Protein AF-A0AAW1U4U2-F1 (afdb_monomer)

Nearest PDB structures (foldseek):
  9dmu-assembly1_A  TM=9.868E-01  e=1.701E-26  Homo sapiens
  8fuz-assembly1_B  TM=9.512E-01  e=3.542E-27  Homo sapiens
  8foz-assembly1_A  TM=9.647E-01  e=3.979E-26  Homo sapiens
  9c4m-assembly1_D  TM=9.315E-01  e=3.548E-18  Acinetobacter baumannii
  6gk9-assembly1_A  TM=8.717E-01  e=5.901E-17  Pseudomonas aeruginosa PAO1

Organism: NCBI:txid420089

Secondary structure (DSSP, 8-state):
--HHHHHHHHH-TT--B-TTSPBP-EEEE-SSHHHHHHHHHHHHTT-SEEEE--SS--SHHHHHHHHHHHHH-TTSEEEEEEE-SHHHHHHHHHHT-SEEEE-BS-SSS--HHHHHS--B-GGGHHHHHHHHGGGT--EEEES---SHHHHHHHHHTTEEEE---TTSSSSSS--EEETTEEE-----TTSHHHHHHT------

Radius of gyration: 18.16 Å; Cα contacts (8 Å, |Δi|>4): 341; chains: 1; bounding box: 51×37×52 Å

InterPro domains:
  IPR001093 IMP dehydrogenase/GMP reductase [PF00478] (5-197)
  IPR005990 Inosine-5'-monophosphate dehydrogenase [PTHR11911] (2-196)
  IPR013785 Aldolase-type TIM barrel [G3DSA:3.20.20.70] (1-203)

Foldseek 3Di:
DDPVLVVCCVVCVPACADPVRHHAAEEEFELDPVRVVVVVVCVVVPHQEYEHDDLAQLDPSNLVVLLVCCVPPVRRAYETDDDQDQVSLVSCVVSPHQAYEYFHCAAPADNCCPPVVDTDHLLSLLVSQVNVVVVPHAYAREHNDDDPVVQVSCVVSRHHYDDDCAPDPPQDDDWDDDPNDIHFDFHDCPDPVNVVVVPPDRRD

Structure (mmCIF, N/CA/C/O backbone):
data_AF-A0AAW1U4U2-F1
#
_entry.id   AF-A0AAW1U4U2-F1
#
loop_
_atom_site.group_PDB
_atom_site.id
_atom_site.type_symbol
_atom_site.label_atom_id
_atom_site.label_alt_id
_atom_site.label_comp_id
_atom_site.label_asym_id
_atom_site.label_entity_id
_atom_site.label_seq_id
_atom_site.pdbx_PDB_ins_code
_atom_site.Cartn_x
_atom_site.Cartn_y
_atom_site.Cartn_z
_atom_site.occupancy
_atom_site.B_iso_or_equiv
_atom_site.auth_seq_id
_atom_site.auth_comp_id
_atom_site.auth_asym_id
_atom_site.auth_atom_id
_atom_site.pdbx_PDB_model_num
ATOM 1 N N . MET A 1 1 ? -27.465 14.898 -6.109 1.00 68.00 1 MET A N 1
ATOM 2 C CA . MET A 1 1 ? -27.356 13.570 -6.750 1.00 68.00 1 MET A CA 1
ATOM 3 C C . MET A 1 1 ? -27.564 13.751 -8.242 1.00 68.00 1 MET A C 1
ATOM 5 O O . MET A 1 1 ? -28.615 14.247 -8.634 1.00 68.00 1 MET A O 1
ATOM 9 N N . ALA A 1 2 ? -26.559 13.443 -9.059 1.00 90.12 2 ALA A N 1
ATOM 10 C CA . ALA A 1 2 ? -26.655 13.592 -10.505 1.00 90.12 2 ALA A CA 1
ATOM 11 C C . ALA A 1 2 ? -27.186 12.302 -11.147 1.00 90.12 2 ALA A C 1
ATOM 13 O O . ALA A 1 2 ? -26.941 11.195 -10.669 1.00 90.12 2 ALA A O 1
ATOM 14 N N . THR A 1 3 ? -27.881 12.416 -12.280 1.00 93.31 3 THR A N 1
ATOM 15 C CA . THR A 1 3 ? -28.337 11.239 -13.048 1.00 93.31 3 THR A CA 1
ATOM 16 C C . THR A 1 3 ? -27.165 10.367 -13.513 1.00 93.31 3 THR A C 1
ATOM 18 O O . THR A 1 3 ? -27.308 9.157 -13.697 1.00 93.31 3 THR A O 1
ATOM 21 N N . THR A 1 4 ? -25.984 10.966 -13.666 1.00 95.25 4 THR A N 1
ATOM 22 C CA . THR A 1 4 ? -24.723 10.285 -13.967 1.00 95.25 4 THR A CA 1
ATOM 23 C C . THR A 1 4 ? -24.264 9.365 -12.836 1.00 95.25 4 THR A C 1
ATOM 25 O O . THR A 1 4 ? -23.716 8.304 -13.133 1.00 95.25 4 THR A O 1
ATOM 28 N N . ASP A 1 5 ? -24.539 9.693 -11.572 1.00 93.31 5 ASP A N 1
ATOM 29 C CA . ASP A 1 5 ? -24.158 8.863 -10.421 1.00 93.31 5 ASP A CA 1
ATOM 30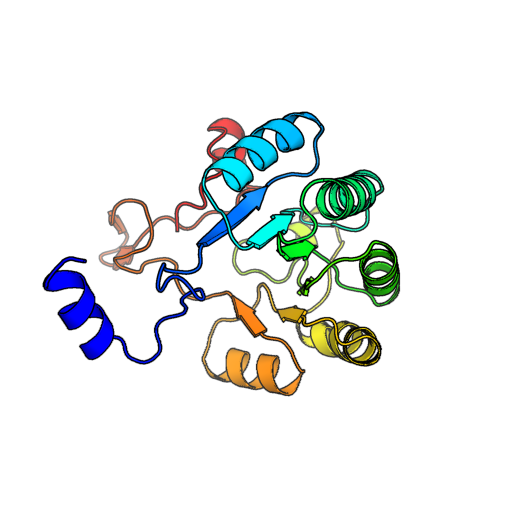 C C . ASP A 1 5 ? -24.936 7.543 -10.409 1.00 93.31 5 ASP A C 1
ATOM 32 O O . ASP A 1 5 ? -24.352 6.473 -10.231 1.00 93.31 5 ASP A O 1
ATOM 36 N N . LEU A 1 6 ? -26.239 7.596 -10.706 1.00 93.06 6 LEU A N 1
ATOM 37 C CA . LEU A 1 6 ? -27.092 6.408 -10.836 1.00 93.06 6 LEU A CA 1
ATOM 38 C C . LEU A 1 6 ? -26.649 5.524 -12.009 1.00 93.06 6 LEU A C 1
ATOM 40 O O . LEU A 1 6 ? -26.563 4.301 -11.878 1.00 93.06 6 LEU A O 1
ATOM 44 N N . LYS A 1 7 ? -26.303 6.139 -13.149 1.00 96.19 7 LYS A N 1
ATOM 45 C CA . LYS A 1 7 ? -25.751 5.416 -14.307 1.00 96.19 7 LYS A CA 1
ATOM 46 C C . LYS A 1 7 ? -24.427 4.732 -13.959 1.00 96.19 7 LYS A C 1
ATOM 48 O O . LYS A 1 7 ? -24.242 3.572 -14.320 1.00 96.19 7 LYS A O 1
ATOM 53 N N . LYS A 1 8 ? -23.529 5.412 -13.234 1.00 95.56 8 LYS A N 1
ATOM 54 C CA . LYS A 1 8 ? -22.265 4.831 -12.755 1.00 95.56 8 LYS A CA 1
ATOM 55 C C . LYS A 1 8 ? -22.508 3.691 -11.770 1.00 95.56 8 LYS A C 1
ATOM 57 O O . LYS A 1 8 ? -21.884 2.651 -11.917 1.00 95.56 8 LYS A O 1
ATOM 62 N N . ALA A 1 9 ? -23.432 3.837 -10.821 1.00 93.81 9 ALA A N 1
ATOM 63 C CA . ALA A 1 9 ? -23.770 2.773 -9.876 1.00 93.81 9 ALA A CA 1
ATOM 64 C C . ALA A 1 9 ? -24.312 1.518 -10.580 1.00 93.81 9 ALA A C 1
ATOM 66 O O . ALA A 1 9 ? -23.912 0.409 -10.244 1.00 93.81 9 ALA A O 1
ATOM 67 N N . LYS A 1 10 ? -25.153 1.689 -11.609 1.00 95.12 10 LYS A N 1
ATOM 68 C CA . LYS A 1 10 ? -25.638 0.569 -12.429 1.00 95.12 10 LYS A CA 1
ATOM 69 C C . LYS A 1 10 ? -24.526 -0.068 -13.268 1.00 95.12 10 LYS A C 1
ATOM 71 O O . LYS A 1 10 ? -24.509 -1.282 -13.433 1.00 95.12 10 LYS A O 1
ATOM 76 N N . ARG A 1 11 ? -23.618 0.744 -13.822 1.00 97.12 11 ARG A N 1
ATOM 77 C CA . ARG A 1 11 ? -22.514 0.273 -14.676 1.00 97.12 11 ARG A CA 1
ATOM 78 C C . ARG A 1 11 ? -21.402 -0.419 -13.883 1.00 97.12 11 ARG A C 1
ATOM 80 O O . ARG A 1 11 ? -20.792 -1.344 -14.405 1.00 97.12 11 ARG A O 1
ATOM 87 N N . TYR A 1 12 ? -21.153 0.018 -12.651 1.00 96.50 12 TYR A N 1
ATOM 88 C CA . TYR A 1 12 ? -20.084 -0.473 -11.780 1.00 96.50 12 TYR A CA 1
ATOM 89 C C . TYR A 1 12 ? -20.669 -0.972 -10.447 1.00 96.50 12 TYR A C 1
ATOM 91 O O . TYR A 1 12 ? -20.555 -0.283 -9.429 1.00 96.50 12 TYR A O 1
ATOM 99 N N . PRO A 1 13 ? -21.317 -2.153 -10.438 1.00 95.38 13 PRO A N 1
ATOM 100 C CA . PRO A 1 13 ? -22.024 -2.662 -9.259 1.00 95.38 13 PRO A CA 1
ATOM 101 C C . PRO A 1 13 ? -21.088 -3.063 -8.110 1.00 95.38 13 PRO A C 1
ATOM 103 O O . PRO A 1 13 ? -21.494 -3.021 -6.956 1.00 95.38 13 PRO A O 1
ATOM 106 N N . ILE A 1 14 ? -19.836 -3.412 -8.420 1.00 95.56 14 ILE A N 1
ATOM 107 C CA . ILE A 1 14 ? -18.798 -3.807 -7.454 1.00 95.56 14 ILE A CA 1
ATOM 108 C C . ILE A 1 14 ? -17.798 -2.673 -7.165 1.00 95.56 14 ILE A C 1
ATOM 110 O O . ILE A 1 14 ? -16.651 -2.927 -6.813 1.00 95.56 14 ILE A O 1
ATOM 114 N N . ALA A 1 15 ? -18.196 -1.414 -7.376 1.00 96.31 15 ALA A N 1
ATOM 115 C CA . ALA A 1 15 ? -17.334 -0.270 -7.092 1.00 96.31 15 ALA A CA 1
ATOM 116 C C . ALA A 1 15 ? -17.085 -0.127 -5.582 1.00 96.31 15 ALA A C 1
ATOM 118 O O . ALA A 1 15 ? -18.041 -0.027 -4.812 1.00 96.31 15 ALA A O 1
ATOM 119 N N . SER A 1 16 ? -15.814 -0.042 -5.187 1.00 96.38 16 SER A N 1
ATOM 120 C CA . SER A 1 16 ? -15.401 0.248 -3.812 1.00 96.38 16 SER A CA 1
ATOM 121 C C . SER A 1 16 ? -15.836 1.656 -3.418 1.00 96.38 16 SER A C 1
ATOM 123 O O . SER A 1 16 ? -15.321 2.647 -3.944 1.00 96.38 16 SER A O 1
ATOM 125 N N . LYS A 1 17 ? -16.822 1.736 -2.527 1.00 95.38 17 LYS A N 1
ATOM 126 C CA . LYS A 1 17 ? -17.423 2.985 -2.071 1.00 95.38 17 LYS A CA 1
ATOM 127 C C . LYS A 1 17 ? -17.602 2.981 -0.564 1.00 95.38 17 LYS A C 1
ATOM 129 O O . LYS A 1 17 ? -17.837 1.920 0.010 1.00 95.38 17 LYS A O 1
ATOM 134 N N . ASP A 1 18 ? -17.541 4.163 0.025 1.00 93.81 18 ASP A N 1
ATOM 135 C CA . ASP A 1 18 ? -17.889 4.380 1.423 1.00 93.81 18 ASP A CA 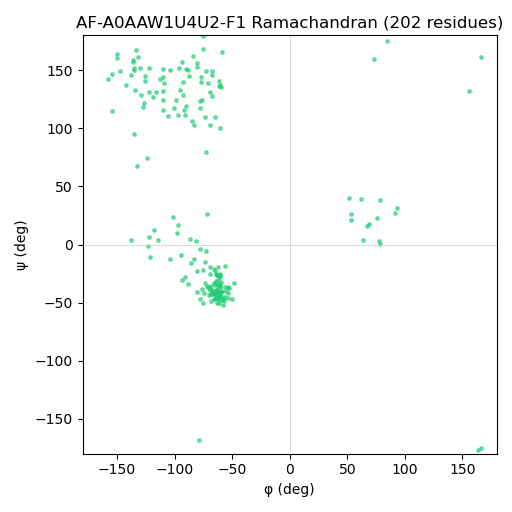1
ATOM 136 C C . ASP A 1 18 ? -19.419 4.363 1.636 1.00 93.81 18 ASP A C 1
ATOM 138 O O . ASP A 1 18 ? -20.226 4.216 0.700 1.00 93.81 18 ASP A O 1
ATOM 142 N N . ASP A 1 19 ? -19.835 4.548 2.887 1.00 92.00 19 ASP A N 1
ATOM 143 C CA . ASP A 1 19 ? -21.250 4.598 3.261 1.00 92.00 19 ASP A CA 1
ATOM 144 C C . ASP A 1 19 ? -21.994 5.780 2.611 1.00 92.00 19 ASP A C 1
ATOM 146 O O . ASP A 1 19 ? -23.187 5.668 2.303 1.00 92.00 19 ASP A O 1
ATOM 150 N N . ASN A 1 20 ? -21.280 6.863 2.279 1.00 91.88 20 ASN A N 1
ATOM 151 C CA . ASN A 1 20 ? -21.802 8.035 1.572 1.00 91.88 20 ASN A CA 1
ATOM 152 C C . ASN A 1 20 ? -21.879 7.849 0.045 1.00 91.88 20 ASN A C 1
ATOM 154 O O . ASN A 1 20 ? -22.285 8.766 -0.675 1.00 91.88 20 ASN A O 1
ATOM 158 N N . LYS A 1 21 ? -21.539 6.659 -0.468 1.00 93.00 21 LYS A N 1
ATOM 159 C CA . LYS A 1 21 ? -21.491 6.312 -1.902 1.00 93.00 21 LYS A CA 1
ATOM 160 C C . LYS A 1 21 ? -20.402 7.047 -2.691 1.00 93.00 21 LYS A C 1
ATOM 162 O O . LYS A 1 21 ? -20.449 7.032 -3.929 1.00 93.00 21 LYS A O 1
ATOM 167 N N . GLN A 1 22 ? -19.427 7.637 -2.010 1.00 94.56 22 GLN A N 1
ATOM 168 C CA . GLN A 1 22 ? -18.210 8.192 -2.590 1.00 94.56 22 GLN A CA 1
ATOM 169 C C . GLN A 1 22 ? -17.206 7.067 -2.850 1.00 94.56 22 GLN A C 1
ATOM 171 O O . GLN A 1 22 ? -17.273 6.011 -2.232 1.00 94.56 22 GLN A O 1
ATOM 176 N N . LEU A 1 23 ? -16.323 7.244 -3.835 1.00 96.69 23 LEU A N 1
ATOM 177 C CA . LEU A 1 23 ? -15.272 6.259 -4.106 1.00 96.69 23 LEU A CA 1
ATOM 178 C C . LEU A 1 23 ? -14.233 6.306 -2.988 1.00 96.69 23 LEU A C 1
ATOM 180 O O . LEU A 1 23 ? -13.851 7.399 -2.587 1.00 96.69 23 LEU A O 1
ATOM 184 N N . ILE A 1 24 ? -13.759 5.135 -2.562 1.00 97.06 24 ILE A N 1
ATOM 185 C CA . ILE A 1 24 ? -12.678 5.032 -1.575 1.00 97.06 24 ILE A CA 1
ATOM 186 C C . ILE A 1 24 ? -11.370 5.514 -2.210 1.00 97.06 24 ILE A C 1
ATOM 188 O O . ILE A 1 24 ? -11.008 5.066 -3.304 1.00 97.06 24 ILE A O 1
ATOM 192 N N . VAL A 1 25 ? -10.651 6.396 -1.518 1.00 96.75 25 VAL A N 1
ATOM 193 C CA . VAL A 1 25 ? -9.379 6.973 -1.962 1.00 96.75 25 VAL A CA 1
ATOM 194 C C . VAL A 1 25 ? -8.279 6.691 -0.945 1.00 96.75 25 VAL A C 1
ATOM 196 O O . VAL A 1 25 ? -8.419 6.938 0.252 1.00 96.75 25 VAL A O 1
ATOM 199 N N . GLY A 1 26 ? -7.147 6.203 -1.455 1.00 96.44 26 GLY A N 1
ATOM 200 C CA . GLY A 1 26 ? -5.914 6.040 -0.695 1.00 96.44 26 GLY A CA 1
ATOM 201 C C . GLY A 1 26 ? -4.831 7.024 -1.126 1.00 96.44 26 GLY A C 1
ATOM 202 O O . GLY A 1 26 ? -4.781 7.421 -2.290 1.00 96.44 26 GLY A O 1
ATOM 203 N N . ALA A 1 27 ? -3.940 7.388 -0.205 1.00 96.56 27 ALA A N 1
ATOM 204 C CA . ALA A 1 27 ? -2.773 8.219 -0.502 1.00 96.56 27 ALA A CA 1
ATOM 205 C C . ALA A 1 27 ? -1.512 7.705 0.205 1.00 96.56 27 ALA A C 1
ATOM 207 O O . ALA A 1 27 ? -1.581 7.215 1.330 1.00 96.56 27 ALA A O 1
ATOM 208 N N . ALA A 1 28 ? -0.355 7.851 -0.442 1.00 95.50 28 ALA A N 1
ATOM 209 C CA . ALA A 1 28 ? 0.941 7.546 0.155 1.00 95.50 28 ALA A CA 1
ATOM 210 C C . ALA A 1 28 ? 1.558 8.794 0.807 1.00 95.50 28 ALA A C 1
ATOM 212 O O . ALA A 1 28 ? 1.485 9.893 0.249 1.00 95.50 28 ALA A O 1
ATOM 213 N N . ILE A 1 29 ? 2.186 8.629 1.973 1.00 95.81 29 ILE A N 1
ATOM 214 C CA . ILE A 1 29 ? 2.979 9.670 2.640 1.00 95.81 29 ILE A CA 1
ATOM 215 C C . ILE A 1 29 ? 4.291 9.096 3.181 1.00 95.81 29 ILE A C 1
ATOM 217 O O . ILE A 1 29 ? 4.401 7.896 3.434 1.00 95.81 29 ILE A O 1
ATOM 221 N N . GLY A 1 30 ? 5.270 9.973 3.405 1.00 94.81 30 GLY A N 1
ATOM 222 C CA . GLY A 1 30 ? 6.487 9.626 4.130 1.00 94.81 30 GLY A CA 1
ATOM 223 C C . GLY A 1 30 ? 6.287 9.604 5.649 1.00 94.81 30 GLY A C 1
ATOM 224 O O . GLY A 1 30 ? 5.174 9.671 6.170 1.00 94.81 30 GLY A O 1
ATOM 225 N N . THR A 1 31 ? 7.398 9.529 6.378 1.00 94.94 31 THR A N 1
ATOM 226 C CA . THR A 1 31 ? 7.419 9.433 7.848 1.00 94.94 31 THR A CA 1
ATOM 227 C C . THR A 1 31 ? 8.123 10.614 8.520 1.00 94.94 31 THR A C 1
ATOM 229 O O . THR A 1 31 ? 8.487 10.526 9.691 1.00 94.94 31 THR A O 1
ATOM 232 N N . ARG A 1 32 ? 8.400 11.698 7.788 1.00 92.19 32 ARG A N 1
ATOM 233 C CA . ARG A 1 32 ? 9.083 12.881 8.332 1.00 92.19 32 ARG A CA 1
ATOM 234 C C . ARG A 1 32 ? 8.074 13.798 9.019 1.00 92.19 32 ARG A C 1
ATOM 236 O O . ARG A 1 32 ? 6.884 13.762 8.733 1.00 92.19 32 ARG A O 1
ATOM 243 N N . GLU A 1 33 ? 8.549 14.703 9.871 1.00 91.12 33 GLU A N 1
ATOM 244 C CA . GLU A 1 33 ? 7.670 15.667 10.558 1.00 91.12 33 GLU A CA 1
ATOM 245 C C . GLU A 1 33 ? 6.829 16.514 9.590 1.00 91.12 33 GLU A C 1
ATOM 247 O O . GLU A 1 33 ? 5.648 16.752 9.836 1.00 91.12 33 GLU A O 1
ATOM 252 N N . VAL A 1 34 ? 7.396 16.895 8.440 1.00 91.88 34 VAL A N 1
ATOM 253 C CA . VAL A 1 34 ? 6.672 17.628 7.386 1.00 91.88 34 VAL A CA 1
ATOM 254 C C . VAL A 1 34 ? 5.486 16.834 6.814 1.00 91.88 34 VAL A C 1
ATOM 256 O O . VAL A 1 34 ? 4.491 17.428 6.392 1.00 91.88 34 VAL A O 1
ATOM 259 N N . ASP A 1 35 ? 5.536 15.498 6.853 1.00 93.75 35 ASP A N 1
ATOM 260 C CA . ASP A 1 35 ? 4.453 14.640 6.371 1.00 93.75 35 ASP A CA 1
ATOM 261 C C . ASP A 1 35 ? 3.211 14.714 7.268 1.00 93.75 35 ASP A C 1
ATOM 263 O O . ASP A 1 35 ? 2.110 14.456 6.788 1.00 93.75 35 ASP A O 1
ATOM 267 N N . LYS A 1 36 ? 3.329 15.167 8.526 1.00 94.69 36 LYS A N 1
ATOM 268 C CA . LYS A 1 36 ? 2.161 15.409 9.394 1.00 94.69 36 LYS A CA 1
ATOM 269 C C . LYS A 1 36 ? 1.272 16.533 8.860 1.00 94.69 36 LYS A C 1
ATOM 271 O O . LYS A 1 36 ? 0.049 16.455 8.979 1.00 94.69 36 LYS A O 1
ATOM 276 N N . THR A 1 37 ? 1.863 17.554 8.239 1.00 95.19 37 THR A N 1
ATOM 277 C CA . THR A 1 37 ? 1.111 18.634 7.582 1.00 95.19 37 THR A CA 1
ATOM 278 C C . THR A 1 37 ? 0.421 18.122 6.321 1.00 95.19 37 THR A C 1
ATOM 280 O O . THR A 1 37 ? -0.759 18.398 6.114 1.00 95.19 37 THR A O 1
ATOM 283 N N . ARG A 1 38 ? 1.118 17.312 5.511 1.00 95.56 38 ARG A N 1
ATOM 284 C CA . ARG A 1 38 ? 0.539 16.655 4.326 1.00 95.56 38 ARG A CA 1
ATOM 285 C C . ARG A 1 38 ? -0.636 15.753 4.708 1.00 95.56 38 ARG A C 1
ATOM 287 O O . ARG A 1 38 ? -1.704 15.860 4.117 1.00 95.56 38 ARG A O 1
ATOM 294 N N . LEU A 1 39 ? -0.459 14.924 5.733 1.00 96.81 39 LEU A N 1
ATOM 295 C CA . LEU A 1 39 ? -1.502 14.082 6.310 1.00 96.81 39 LEU A CA 1
ATOM 296 C C . LEU A 1 39 ? -2.714 14.902 6.762 1.00 96.81 39 LEU A C 1
ATOM 298 O O . LEU A 1 39 ? -3.841 14.512 6.482 1.00 96.81 39 LEU A O 1
ATOM 302 N N . ALA A 1 40 ? -2.499 16.028 7.449 1.00 96.81 40 ALA A N 1
ATOM 303 C CA . ALA A 1 40 ? -3.594 16.877 7.913 1.00 96.81 40 ALA A CA 1
ATOM 304 C C . ALA A 1 40 ? -4.442 17.412 6.751 1.00 96.81 40 ALA A C 1
ATOM 306 O O . ALA A 1 40 ? -5.668 17.394 6.836 1.00 96.81 40 ALA A O 1
ATOM 307 N N . LEU A 1 41 ? -3.799 17.825 5.655 1.00 97.31 41 LEU A N 1
ATOM 308 C CA . LEU A 1 41 ? -4.498 18.247 4.441 1.00 97.31 41 LEU A CA 1
ATOM 309 C C . LEU A 1 41 ? -5.263 17.080 3.805 1.00 97.31 41 LEU A C 1
ATOM 311 O O . LEU A 1 41 ? -6.436 17.226 3.489 1.00 97.31 41 LEU A O 1
ATOM 315 N N . LEU A 1 42 ? -4.644 15.905 3.663 1.00 97.12 42 LEU A N 1
ATOM 316 C CA . LEU A 1 42 ? -5.316 14.726 3.101 1.00 97.12 42 LEU A CA 1
ATOM 317 C C . LEU A 1 42 ? -6.539 14.306 3.930 1.00 97.12 42 LEU A C 1
ATOM 319 O O . LEU A 1 42 ? -7.604 14.049 3.372 1.00 97.12 42 LEU A O 1
ATOM 323 N N . ALA A 1 43 ? -6.407 14.292 5.258 1.00 96.12 43 ALA A N 1
ATOM 324 C CA . ALA A 1 43 ? -7.504 13.993 6.172 1.00 96.12 43 ALA A CA 1
ATOM 325 C C . ALA A 1 43 ? -8.631 15.034 6.068 1.00 96.12 43 ALA A C 1
ATOM 327 O O . ALA A 1 43 ? -9.803 14.669 6.074 1.00 96.12 43 ALA A O 1
ATOM 328 N N . GLN A 1 44 ? -8.294 16.319 5.910 1.00 96.12 44 GLN A N 1
ATOM 329 C CA . GLN A 1 44 ? -9.276 17.385 5.687 1.00 96.12 44 GLN A CA 1
ATOM 330 C C . GLN A 1 44 ? -10.090 17.172 4.400 1.00 96.12 44 GLN A C 1
ATOM 332 O O . GLN A 1 44 ? -11.278 17.486 4.378 1.00 96.12 44 GLN A O 1
ATOM 337 N N . TYR A 1 45 ? -9.470 16.637 3.344 1.00 95.50 45 TYR A N 1
ATOM 338 C CA . TYR A 1 45 ? -10.137 16.331 2.073 1.00 95.50 45 TYR A CA 1
ATOM 339 C C . TYR A 1 45 ? -10.801 14.945 2.030 1.00 95.50 45 TYR A C 1
ATOM 341 O O . TYR A 1 45 ? -11.340 14.575 0.989 1.00 95.50 45 TYR A O 1
ATOM 349 N N . GLY A 1 46 ? -10.808 14.204 3.142 1.00 94.69 46 GLY A N 1
ATOM 350 C CA . GLY A 1 46 ? -11.534 12.940 3.257 1.00 94.69 46 GLY A CA 1
ATOM 351 C C . GLY A 1 46 ? -10.836 11.750 2.604 1.00 94.69 46 GLY A C 1
ATOM 352 O O . GLY A 1 46 ? -11.505 10.922 2.001 1.00 94.69 46 GLY A O 1
ATOM 353 N N . VAL A 1 47 ? -9.503 11.654 2.697 1.00 97.31 47 VAL A N 1
ATOM 354 C CA . VAL A 1 47 ? -8.815 10.392 2.377 1.00 97.31 47 VAL A CA 1
ATOM 355 C C . VAL A 1 47 ? -9.288 9.283 3.329 1.00 97.31 47 VAL A C 1
ATOM 357 O O . VAL A 1 47 ? -9.387 9.508 4.536 1.00 97.31 47 VAL A O 1
ATOM 360 N N . ASP A 1 48 ? -9.551 8.087 2.807 1.00 97.19 48 ASP A N 1
ATOM 361 C CA . ASP A 1 48 ? -10.058 6.959 3.603 1.00 97.19 48 ASP A CA 1
ATOM 362 C C . ASP A 1 48 ? -8.929 6.121 4.211 1.00 97.19 48 ASP A C 1
ATOM 364 O O . ASP A 1 48 ? -9.051 5.571 5.309 1.00 97.19 48 ASP A O 1
ATOM 368 N N . VAL A 1 49 ? -7.815 6.012 3.482 1.00 97.38 49 VAL A N 1
ATOM 369 C CA . VAL A 1 49 ? -6.670 5.185 3.863 1.00 97.38 49 VAL A CA 1
ATOM 370 C C . VAL A 1 49 ? -5.349 5.857 3.510 1.00 97.38 49 VAL A C 1
ATOM 372 O O . VAL A 1 49 ? -5.175 6.416 2.427 1.00 97.38 49 VAL A O 1
ATOM 375 N N . VAL A 1 50 ? -4.381 5.782 4.419 1.00 97.75 50 VAL A N 1
ATOM 376 C CA . VAL A 1 50 ? -3.028 6.293 4.187 1.00 97.75 50 VAL A CA 1
ATOM 377 C C . VAL A 1 50 ? -2.016 5.157 4.221 1.00 97.75 50 VAL A C 1
ATOM 379 O O . VAL A 1 50 ? -1.992 4.355 5.153 1.00 97.75 50 VAL A O 1
ATOM 382 N N . VAL A 1 51 ? -1.159 5.115 3.203 1.00 97.50 51 VAL A N 1
ATOM 383 C CA . VAL A 1 51 ? -0.031 4.189 3.099 1.00 97.50 51 VAL A CA 1
ATOM 384 C C . VAL A 1 51 ? 1.240 4.914 3.525 1.00 97.50 51 VAL A C 1
ATOM 386 O O . VAL A 1 51 ? 1.582 5.958 2.971 1.00 97.50 51 VAL A O 1
ATOM 389 N N . LEU A 1 52 ? 1.952 4.368 4.506 1.00 96.69 52 LEU A N 1
ATOM 390 C CA . LEU A 1 52 ? 3.263 4.874 4.903 1.00 96.69 52 LEU A CA 1
ATOM 391 C C . LEU A 1 52 ? 4.316 4.247 3.988 1.00 96.69 52 LEU A C 1
ATOM 393 O O . LEU A 1 52 ? 4.605 3.057 4.101 1.00 96.69 52 LEU A O 1
ATOM 397 N N . ASP A 1 53 ? 4.846 5.037 3.059 1.00 92.81 53 ASP A N 1
ATOM 398 C CA . ASP A 1 53 ? 5.722 4.550 1.995 1.00 92.81 53 ASP A CA 1
ATOM 399 C C . ASP A 1 53 ? 7.190 4.605 2.423 1.00 92.81 53 ASP A C 1
ATOM 401 O O . ASP A 1 53 ? 7.766 5.676 2.635 1.00 92.81 53 ASP A O 1
ATOM 405 N N . PHE A 1 54 ? 7.786 3.428 2.611 1.00 88.31 54 PHE A N 1
ATOM 406 C CA . PHE A 1 54 ? 9.192 3.279 2.963 1.00 88.31 54 PHE A CA 1
ATOM 407 C C . PHE A 1 54 ? 9.695 1.888 2.572 1.00 88.31 54 PHE A C 1
ATOM 409 O O . PHE A 1 54 ? 9.008 0.889 2.777 1.00 88.31 54 PHE A O 1
ATOM 416 N N . SER A 1 55 ? 10.935 1.791 2.089 1.00 87.31 55 SER A N 1
ATOM 417 C CA . SER A 1 55 ? 11.532 0.499 1.712 1.00 87.31 55 SER A CA 1
ATOM 418 C C . SER A 1 55 ? 11.731 -0.446 2.907 1.00 87.31 55 SER A C 1
ATOM 420 O O . SER A 1 55 ? 11.600 -1.659 2.768 1.00 87.31 55 SER A O 1
ATOM 422 N N . GLN A 1 56 ? 12.024 0.104 4.092 1.00 92.69 56 GLN A N 1
ATOM 423 C CA . GLN A 1 56 ? 12.156 -0.627 5.356 1.00 92.69 56 GLN A CA 1
ATOM 424 C C . GLN A 1 56 ? 11.423 0.140 6.464 1.00 92.69 56 GLN A C 1
ATOM 426 O O . GLN A 1 56 ? 11.967 1.069 7.061 1.00 92.69 56 GLN A O 1
ATOM 431 N N . GLY A 1 57 ? 10.174 -0.239 6.729 1.00 94.00 57 GLY A N 1
ATOM 432 C CA . GLY A 1 57 ? 9.275 0.529 7.590 1.00 94.00 57 GLY A CA 1
ATOM 433 C C . GLY A 1 57 ? 9.556 0.420 9.091 1.00 94.00 57 GLY A C 1
ATOM 434 O O . GLY A 1 57 ? 9.180 1.313 9.846 1.00 94.00 57 GLY A O 1
ATOM 435 N N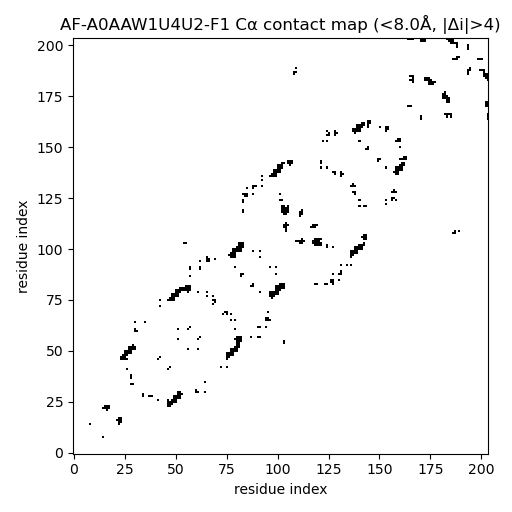 . ASN A 1 58 ? 10.231 -0.638 9.558 1.00 96.12 58 ASN A N 1
ATOM 436 C CA . ASN A 1 58 ? 10.516 -0.860 10.981 1.00 96.12 58 ASN A CA 1
ATOM 437 C C . ASN A 1 58 ? 11.595 0.101 11.484 1.00 96.12 58 ASN A C 1
ATOM 439 O O . ASN A 1 58 ? 12.772 -0.244 11.612 1.00 96.12 58 ASN A O 1
ATOM 443 N N . SER A 1 59 ? 11.144 1.320 11.746 1.00 96.75 59 SER A N 1
ATOM 444 C CA . SER A 1 59 ? 11.887 2.469 12.229 1.00 96.75 59 SER A CA 1
ATOM 445 C C . SER A 1 59 ? 11.075 3.166 13.319 1.00 96.75 59 SER A C 1
ATOM 447 O O . SER A 1 59 ? 9.846 3.066 13.363 1.00 96.75 59 SER A O 1
ATOM 449 N N . ILE A 1 60 ? 11.763 3.909 14.184 1.00 96.56 60 ILE A N 1
ATOM 450 C CA . ILE A 1 60 ? 11.111 4.709 15.228 1.00 96.56 60 ILE A CA 1
ATOM 451 C C . ILE A 1 60 ? 10.163 5.737 14.590 1.00 96.56 60 ILE A C 1
ATOM 453 O O . ILE A 1 60 ? 9.026 5.863 15.029 1.00 96.56 60 ILE A O 1
ATOM 457 N N . TYR A 1 61 ? 10.577 6.368 13.487 1.00 96.62 61 TYR A N 1
ATOM 458 C CA . TYR A 1 61 ? 9.783 7.373 12.776 1.00 96.62 61 TYR A CA 1
ATOM 459 C C . TYR A 1 61 ? 8.425 6.843 12.304 1.00 96.62 61 TYR A C 1
ATOM 461 O O . TYR A 1 61 ? 7.397 7.487 12.512 1.00 96.62 61 TYR A O 1
ATOM 469 N N . GLN A 1 62 ? 8.396 5.655 11.689 1.00 97.00 62 GLN A N 1
ATOM 470 C CA . GLN A 1 62 ? 7.134 5.094 11.210 1.00 97.00 62 GLN A CA 1
ATOM 471 C C . GLN A 1 62 ? 6.248 4.622 12.373 1.00 97.00 62 GLN A C 1
ATOM 473 O O . GLN A 1 62 ? 5.036 4.810 12.347 1.00 97.00 62 GLN A O 1
ATOM 478 N N . ILE A 1 63 ? 6.835 4.076 13.441 1.00 97.00 63 ILE A N 1
ATOM 479 C CA . ILE A 1 63 ? 6.079 3.709 14.648 1.00 97.00 63 ILE A CA 1
ATOM 480 C C . ILE A 1 63 ? 5.449 4.950 15.299 1.00 97.00 63 ILE A C 1
ATOM 482 O O . ILE A 1 63 ? 4.294 4.909 15.726 1.00 97.00 63 ILE A O 1
ATOM 486 N N . GLU A 1 64 ? 6.181 6.060 15.366 1.00 96.62 64 GLU A N 1
ATOM 487 C CA . GLU A 1 64 ? 5.696 7.320 15.930 1.00 96.62 64 GLU A CA 1
ATOM 488 C C . GLU A 1 64 ? 4.582 7.945 15.090 1.00 96.62 64 GLU A C 1
ATOM 490 O O . GLU A 1 64 ? 3.580 8.389 15.656 1.00 96.62 64 GLU A O 1
ATOM 495 N N . ILE A 1 65 ? 4.701 7.945 13.756 1.00 96.94 65 ILE A N 1
ATOM 496 C CA . ILE A 1 65 ? 3.641 8.494 12.903 1.00 96.94 65 ILE A CA 1
ATOM 497 C C . ILE A 1 65 ? 2.372 7.632 12.948 1.00 96.94 65 ILE A C 1
ATOM 499 O O . ILE A 1 65 ? 1.284 8.199 12.990 1.00 96.94 65 ILE A O 1
ATOM 503 N N . ILE A 1 66 ? 2.481 6.297 13.045 1.00 97.56 66 ILE A N 1
ATOM 504 C CA . ILE A 1 66 ? 1.316 5.414 13.253 1.00 97.56 66 ILE A CA 1
ATOM 505 C C . ILE A 1 66 ? 0.586 5.820 14.537 1.00 97.56 66 ILE A C 1
ATOM 507 O O . ILE A 1 66 ? -0.608 6.117 14.502 1.00 97.56 66 ILE A O 1
ATOM 511 N N . LYS A 1 67 ? 1.309 5.926 15.660 1.00 97.12 67 LYS A N 1
ATOM 512 C CA . LYS A 1 67 ? 0.728 6.342 16.948 1.00 97.12 67 LYS A CA 1
ATOM 513 C C . LYS A 1 67 ? 0.097 7.733 16.873 1.00 97.12 67 LYS A C 1
ATOM 515 O O . LYS A 1 67 ? -0.990 7.948 17.408 1.00 97.12 67 LYS A O 1
ATOM 520 N N . HIS A 1 68 ? 0.752 8.669 16.186 1.00 96.81 68 HIS A N 1
ATOM 521 C CA . HIS A 1 68 ? 0.221 10.010 15.958 1.00 96.81 68 HIS A CA 1
ATOM 522 C C . HIS A 1 68 ? -1.095 9.980 15.169 1.00 96.81 68 HIS A C 1
ATOM 524 O O . HIS A 1 68 ? -2.061 10.626 15.579 1.00 96.81 68 HIS A O 1
ATOM 530 N N . ILE A 1 69 ? -1.155 9.215 14.072 1.00 97.50 69 ILE A N 1
ATOM 531 C CA . ILE A 1 69 ? -2.360 9.086 13.247 1.00 97.50 69 ILE A CA 1
ATOM 532 C C . ILE A 1 69 ? -3.489 8.453 14.059 1.00 97.50 69 ILE A C 1
ATOM 534 O O . ILE A 1 69 ? -4.560 9.045 14.128 1.00 97.50 69 ILE A O 1
ATOM 538 N N . LYS A 1 70 ? -3.258 7.320 14.738 1.00 97.00 70 LYS A N 1
ATOM 539 C CA . LYS A 1 70 ? -4.305 6.659 15.540 1.00 97.00 70 LYS A CA 1
ATOM 540 C C . LYS A 1 70 ? -4.841 7.558 16.658 1.00 97.00 70 LYS A C 1
ATOM 542 O O . LYS A 1 70 ? -6.022 7.483 16.978 1.00 97.00 70 LYS A O 1
ATOM 547 N N . SER A 1 71 ? -4.002 8.429 17.226 1.00 97.06 71 SER A N 1
ATOM 548 C CA . SER A 1 71 ? -4.425 9.394 18.245 1.00 97.06 71 SER A CA 1
ATOM 549 C C . SER A 1 71 ? -5.226 10.569 17.676 1.00 97.06 71 SER A C 1
ATOM 551 O O . SER A 1 71 ? -6.186 10.999 18.311 1.00 97.06 71 SER A O 1
ATOM 553 N N . LYS A 1 72 ? -4.828 11.121 16.524 1.00 97.38 72 LYS A N 1
ATOM 554 C CA . LYS A 1 72 ? -5.409 12.361 15.979 1.00 97.38 72 LYS A CA 1
ATOM 555 C C . LYS A 1 72 ? -6.552 12.118 14.988 1.00 97.38 72 LYS A C 1
ATOM 557 O O . LYS A 1 72 ? -7.464 12.934 14.897 1.00 97.38 72 LYS A O 1
ATOM 562 N N . TYR A 1 73 ? -6.502 11.006 14.265 1.00 97.19 73 TYR A N 1
ATOM 563 C CA . TYR A 1 73 ? -7.433 10.619 13.207 1.00 97.19 73 TYR A CA 1
ATOM 564 C C . TYR A 1 73 ? -7.873 9.157 13.419 1.00 97.19 73 TYR A C 1
ATOM 566 O O . TYR A 1 73 ? -7.520 8.286 12.628 1.00 97.19 73 TYR A O 1
ATOM 574 N N . PRO A 1 74 ? -8.634 8.850 14.486 1.00 95.06 74 PRO A N 1
ATOM 575 C CA . PRO A 1 74 ? -8.935 7.469 14.885 1.00 95.06 74 PRO A CA 1
ATOM 576 C C . PRO A 1 74 ? -9.695 6.658 13.824 1.00 95.06 74 PRO A C 1
ATOM 578 O O . PRO A 1 74 ? -9.576 5.436 13.789 1.00 95.06 74 PRO A O 1
ATOM 581 N N . ASN A 1 75 ? -10.446 7.337 12.952 1.00 94.25 75 ASN A N 1
ATOM 582 C CA .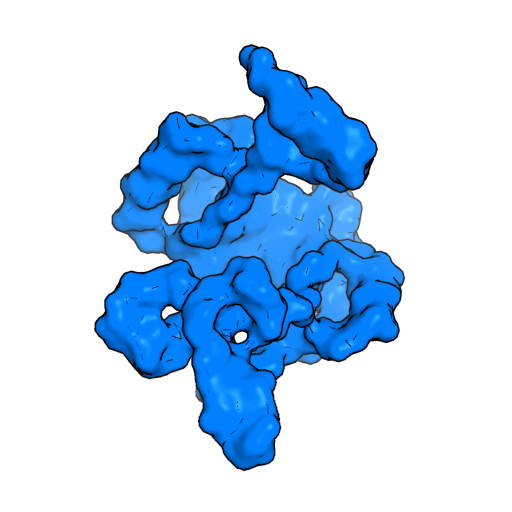 ASN A 1 75 ? -11.215 6.710 11.876 1.00 94.25 75 ASN A CA 1
ATOM 583 C C . ASN A 1 75 ? -10.390 6.483 10.598 1.00 94.25 75 ASN A C 1
ATOM 585 O O . ASN A 1 75 ? -10.820 5.727 9.732 1.00 94.25 75 ASN A O 1
ATOM 589 N N . LEU A 1 76 ? -9.228 7.134 10.468 1.00 97.31 76 LEU A N 1
ATOM 590 C CA . LEU A 1 76 ? -8.385 7.015 9.285 1.00 97.31 76 LEU A CA 1
ATOM 591 C C . LEU A 1 76 ? -7.646 5.676 9.307 1.00 97.31 76 LEU A C 1
ATOM 593 O O . LEU A 1 76 ? -6.938 5.375 10.271 1.00 97.31 76 LEU A O 1
ATOM 597 N N . GLN A 1 77 ? -7.799 4.890 8.241 1.00 98.00 77 GLN A N 1
ATOM 598 C CA . GLN A 1 77 ? -7.132 3.596 8.122 1.00 98.00 77 GLN A CA 1
ATOM 599 C C . GLN A 1 77 ? -5.658 3.774 7.754 1.00 98.00 77 GLN A C 1
ATOM 601 O O . GLN A 1 77 ? -5.310 4.599 6.904 1.00 98.00 77 GLN A O 1
ATOM 606 N N . ILE A 1 78 ? -4.787 2.973 8.365 1.00 98.00 78 ILE A N 1
ATOM 607 C CA . ILE A 1 78 ? -3.341 3.037 8.145 1.00 98.00 78 ILE A CA 1
ATOM 608 C C . ILE A 1 78 ? -2.827 1.723 7.570 1.00 98.00 78 ILE A C 1
ATOM 610 O O . ILE A 1 78 ? -2.985 0.659 8.170 1.00 98.00 78 ILE A O 1
ATOM 614 N N . ILE A 1 79 ? -2.112 1.823 6.452 1.00 98.00 79 ILE A N 1
ATOM 615 C CA . ILE A 1 79 ? -1.311 0.740 5.886 1.00 98.00 79 ILE A CA 1
ATOM 616 C C . ILE A 1 79 ? 0.162 1.057 6.152 1.00 98.00 79 ILE A C 1
ATOM 618 O O . ILE A 1 79 ? 0.722 1.995 5.587 1.00 98.00 79 ILE A O 1
ATOM 622 N N . GLY A 1 80 ? 0.796 0.286 7.030 1.00 96.75 80 GLY A N 1
ATOM 623 C CA . GLY A 1 80 ? 2.212 0.443 7.369 1.00 96.75 80 GLY A CA 1
ATOM 624 C C . GLY A 1 80 ? 3.106 -0.497 6.568 1.00 96.75 80 GLY A C 1
ATOM 625 O O . GLY A 1 80 ? 2.690 -1.591 6.196 1.00 96.75 80 GLY A O 1
ATOM 626 N N . GLY A 1 81 ? 4.353 -0.110 6.327 1.00 93.12 81 GLY A N 1
ATOM 627 C CA . GLY A 1 81 ? 5.308 -0.960 5.632 1.00 93.12 81 GLY A CA 1
ATOM 628 C C . GLY A 1 81 ? 6.534 -0.204 5.114 1.00 93.12 81 GLY A C 1
ATOM 629 O O . GLY A 1 81 ? 6.702 0.983 5.366 1.00 93.12 81 GLY A O 1
ATOM 630 N N . ASN A 1 82 ? 7.437 -0.875 4.409 1.00 94.12 82 ASN A N 1
ATOM 631 C CA . ASN A 1 82 ? 7.385 -2.304 4.095 1.00 94.12 82 ASN A CA 1
ATOM 632 C C . ASN A 1 82 ? 8.047 -3.168 5.186 1.00 94.12 82 ASN A C 1
ATOM 634 O O . ASN A 1 82 ? 8.984 -2.741 5.867 1.00 94.12 82 ASN A O 1
ATOM 638 N N . VAL A 1 83 ? 7.564 -4.405 5.356 1.00 94.75 83 VAL A N 1
ATOM 639 C CA . VAL A 1 83 ? 8.128 -5.404 6.288 1.00 94.75 83 VAL A CA 1
ATOM 640 C C . VAL A 1 83 ? 8.357 -6.750 5.593 1.00 94.75 83 VAL A C 1
ATOM 642 O O . VAL A 1 83 ? 7.643 -7.089 4.657 1.00 94.75 83 VAL A O 1
ATOM 645 N N . VAL A 1 84 ? 9.327 -7.551 6.056 1.00 94.88 84 VAL A N 1
ATOM 646 C CA . VAL A 1 84 ? 9.630 -8.899 5.505 1.00 94.88 84 VAL A CA 1
ATOM 647 C C . VAL A 1 84 ? 9.908 -9.970 6.575 1.00 94.88 84 VAL A C 1
ATOM 649 O O . VAL A 1 84 ? 10.247 -11.125 6.272 1.00 94.88 84 VAL A O 1
ATOM 652 N N . THR A 1 85 ? 9.771 -9.615 7.855 1.00 95.56 85 THR A N 1
ATOM 653 C CA . THR A 1 85 ? 10.013 -10.507 8.999 1.00 95.56 85 THR A CA 1
ATOM 654 C C . THR A 1 85 ? 8.917 -10.390 10.051 1.00 95.56 85 THR A C 1
ATOM 656 O O . THR A 1 85 ? 8.340 -9.325 10.240 1.00 95.56 85 THR A O 1
ATOM 659 N N . THR A 1 86 ? 8.694 -11.469 10.803 1.00 95.81 86 THR A N 1
ATOM 660 C CA . THR A 1 86 ? 7.705 -11.524 11.892 1.00 95.81 86 THR A CA 1
ATOM 661 C C . THR A 1 86 ? 8.004 -10.550 13.028 1.00 95.81 86 THR A C 1
ATOM 663 O O . THR A 1 86 ? 7.079 -10.053 13.659 1.00 95.81 86 THR A O 1
ATOM 666 N N . ASN A 1 87 ? 9.280 -10.249 13.289 1.00 96.44 87 ASN A N 1
ATOM 667 C CA . ASN A 1 87 ? 9.661 -9.292 14.329 1.00 96.44 87 ASN A CA 1
ATOM 668 C C . ASN A 1 87 ? 9.240 -7.869 13.949 1.00 96.44 87 ASN A C 1
ATOM 670 O O . ASN A 1 87 ? 8.692 -7.154 14.780 1.00 96.44 87 ASN A O 1
ATOM 674 N N . GLN A 1 88 ? 9.434 -7.485 12.682 1.00 96.69 88 GLN A N 1
ATOM 675 C CA . GLN A 1 88 ? 8.914 -6.218 12.167 1.00 96.69 88 GLN A CA 1
ATOM 676 C C . GLN A 1 88 ? 7.383 -6.212 12.242 1.00 96.69 88 GLN A C 1
ATOM 678 O O . GLN A 1 88 ? 6.806 -5.274 12.773 1.00 96.69 88 GLN A O 1
ATOM 683 N N . THR A 1 89 ? 6.725 -7.292 11.807 1.00 96.12 89 THR A N 1
ATOM 684 C CA . THR A 1 89 ? 5.261 -7.437 11.879 1.00 96.12 89 THR A CA 1
ATOM 685 C C . THR A 1 89 ? 4.723 -7.218 13.292 1.00 96.12 89 THR A C 1
ATOM 687 O O . THR A 1 89 ? 3.765 -6.474 13.473 1.00 96.12 89 THR A O 1
ATOM 690 N N . LYS A 1 90 ? 5.360 -7.819 14.306 1.00 97.38 90 LYS A N 1
ATOM 691 C CA . LYS A 1 90 ? 4.983 -7.633 15.711 1.00 97.38 90 LYS A CA 1
ATOM 692 C C . LYS A 1 90 ? 5.014 -6.158 16.111 1.00 97.38 90 LYS A C 1
ATOM 694 O O . LYS A 1 90 ? 4.038 -5.667 16.659 1.00 97.38 90 LYS A O 1
ATOM 699 N N . ASN A 1 91 ? 6.095 -5.447 15.792 1.00 97.75 91 ASN A N 1
ATOM 700 C CA . ASN A 1 91 ? 6.236 -4.034 16.152 1.00 97.75 91 ASN A CA 1
ATOM 701 C C . ASN A 1 91 ? 5.138 -3.150 15.536 1.00 97.75 91 ASN A C 1
ATOM 703 O O . ASN A 1 91 ? 4.723 -2.175 16.155 1.00 97.75 91 ASN A O 1
ATOM 707 N N . PHE A 1 92 ? 4.671 -3.487 14.332 1.00 96.94 92 PHE A N 1
ATOM 708 C CA . PHE A 1 92 ? 3.603 -2.762 13.637 1.00 96.94 92 PHE A CA 1
ATOM 709 C C . PHE A 1 92 ? 2.213 -3.063 14.192 1.00 96.94 92 PHE A C 1
ATOM 711 O O . PHE A 1 92 ? 1.375 -2.172 14.300 1.00 96.94 92 PHE A O 1
ATOM 718 N N . ILE A 1 93 ? 1.964 -4.318 14.560 1.00 96.94 93 ILE A N 1
ATOM 719 C CA . ILE A 1 93 ? 0.723 -4.693 15.240 1.00 96.94 93 ILE A CA 1
ATOM 720 C C . ILE A 1 93 ? 0.657 -3.984 16.596 1.00 96.94 93 ILE A C 1
ATOM 722 O O . ILE A 1 93 ? -0.345 -3.347 16.907 1.00 96.94 93 ILE A O 1
ATOM 726 N N . ASP A 1 94 ? 1.753 -4.009 17.359 1.00 97.00 94 ASP A N 1
ATOM 727 C CA . ASP A 1 94 ? 1.848 -3.344 18.662 1.00 97.00 94 ASP A CA 1
ATOM 728 C C . ASP A 1 94 ? 1.709 -1.811 18.560 1.00 97.00 94 ASP A C 1
ATOM 730 O O . ASP A 1 94 ? 1.306 -1.162 19.526 1.00 97.00 94 ASP A O 1
ATOM 734 N N . SER A 1 95 ? 2.047 -1.207 17.413 1.00 96.44 95 SER A N 1
ATOM 735 C CA . SER A 1 95 ? 1.870 0.233 17.182 1.00 96.44 95 SER A CA 1
ATOM 736 C C . SER A 1 95 ? 0.456 0.620 16.738 1.00 96.44 95 SER A C 1
ATOM 738 O O . SER A 1 95 ? 0.127 1.806 16.801 1.00 96.44 95 SER A O 1
ATOM 740 N N . GLY A 1 96 ? -0.386 -0.350 16.361 1.00 96.12 96 GLY A N 1
ATOM 741 C CA . GLY A 1 96 ? -1.795 -0.139 16.020 1.00 96.12 96 GLY A CA 1
ATOM 742 C C . GLY A 1 96 ? -2.072 0.094 14.534 1.00 96.12 96 GLY A C 1
ATOM 743 O O . GLY A 1 96 ? -2.986 0.848 14.206 1.00 96.12 96 GLY A O 1
ATOM 744 N N . VAL A 1 97 ? -1.278 -0.504 13.640 1.00 96.94 97 VAL A N 1
ATOM 745 C CA . VAL A 1 97 ? -1.542 -0.464 12.193 1.00 96.94 97 VAL A CA 1
ATOM 746 C C . VAL A 1 97 ? -2.813 -1.249 11.829 1.00 96.94 97 VAL A C 1
ATOM 748 O O . VAL A 1 97 ? -3.084 -2.288 12.432 1.00 96.94 97 VAL A O 1
ATOM 751 N N . ASP A 1 98 ? -3.562 -0.796 10.819 1.00 97.94 98 ASP A N 1
ATOM 752 C CA . ASP A 1 98 ? -4.800 -1.462 10.379 1.00 97.94 98 ASP A CA 1
ATOM 753 C C . ASP A 1 98 ? -4.542 -2.503 9.274 1.00 97.94 98 ASP A C 1
ATOM 755 O O . ASP A 1 98 ? -5.256 -3.497 9.177 1.00 97.94 98 ASP A O 1
ATOM 759 N N . ALA A 1 99 ? -3.490 -2.323 8.468 1.00 97.12 99 ALA A N 1
ATOM 760 C CA . ALA A 1 99 ? -2.975 -3.322 7.530 1.00 97.12 99 ALA A CA 1
ATOM 761 C C . ALA A 1 99 ? -1.461 -3.166 7.319 1.00 97.12 99 ALA A C 1
ATOM 763 O O . ALA A 1 99 ? -0.883 -2.122 7.626 1.00 97.12 99 ALA A O 1
ATOM 764 N N . MET A 1 100 ? -0.798 -4.179 6.755 1.00 95.00 100 MET A N 1
ATOM 765 C CA . MET A 1 100 ? 0.636 -4.094 6.448 1.00 95.00 100 MET A CA 1
ATOM 766 C C . MET A 1 100 ? 0.965 -4.396 4.989 1.00 95.00 100 MET A C 1
ATOM 768 O O . MET A 1 100 ? 0.442 -5.341 4.402 1.00 95.00 100 MET A O 1
ATOM 772 N N . ARG A 1 101 ? 1.909 -3.632 4.440 1.00 94.69 101 ARG A N 1
ATOM 773 C CA . ARG A 1 101 ? 2.531 -3.832 3.130 1.00 94.69 101 ARG A CA 1
ATOM 774 C C . ARG A 1 101 ? 3.808 -4.666 3.279 1.00 94.69 101 ARG A C 1
ATOM 776 O O . ARG A 1 101 ? 4.663 -4.374 4.120 1.00 94.69 101 ARG A O 1
ATOM 783 N N . VAL A 1 102 ? 3.918 -5.735 2.493 1.00 93.00 102 VAL A N 1
ATOM 784 C CA . VAL A 1 102 ? 4.977 -6.749 2.598 1.00 93.00 102 VAL A CA 1
ATOM 785 C C . VAL A 1 102 ? 5.672 -6.935 1.260 1.00 93.00 102 VAL A C 1
ATOM 787 O O . VAL A 1 102 ? 5.041 -7.326 0.282 1.00 93.00 102 VAL A O 1
ATOM 790 N N . GLY A 1 103 ? 6.982 -6.706 1.266 1.00 90.56 103 GLY A N 1
ATOM 791 C CA . GLY A 1 103 ? 7.855 -6.822 0.099 1.00 90.56 103 GLY A CA 1
ATOM 792 C C . GLY A 1 103 ? 9.098 -5.956 0.272 1.00 90.56 103 GLY A C 1
ATOM 793 O O . GLY A 1 103 ? 8.997 -4.810 0.696 1.00 90.56 103 GLY A O 1
ATOM 794 N N . MET A 1 104 ? 10.289 -6.499 0.018 1.00 90.44 104 MET A N 1
ATOM 795 C CA . MET A 1 104 ? 11.534 -5.720 0.046 1.00 90.44 104 MET A CA 1
ATOM 796 C C . MET A 1 104 ? 12.576 -6.378 -0.855 1.00 90.44 104 MET A C 1
ATOM 798 O O . MET A 1 104 ? 13.041 -7.485 -0.568 1.00 90.44 104 MET A O 1
ATOM 802 N N . GLY A 1 105 ? 12.960 -5.674 -1.924 1.00 81.81 105 GLY A N 1
ATOM 803 C CA . GLY A 1 105 ? 13.999 -6.119 -2.858 1.00 81.81 105 GLY A CA 1
ATOM 804 C C . GLY A 1 105 ? 13.561 -7.223 -3.827 1.00 81.81 105 GLY A C 1
ATOM 805 O O . GLY A 1 105 ? 14.407 -7.964 -4.313 1.00 81.81 105 GLY A O 1
ATOM 806 N N . CYS A 1 106 ? 12.258 -7.363 -4.081 1.00 77.88 106 CYS A N 1
ATOM 807 C CA . CYS A 1 106 ? 11.687 -8.364 -4.992 1.00 77.88 106 CYS A CA 1
ATOM 808 C C . CYS A 1 106 ? 10.848 -7.762 -6.132 1.00 77.88 106 CYS A C 1
ATOM 810 O O . CYS A 1 106 ? 10.192 -8.501 -6.871 1.00 77.88 106 CYS A O 1
ATOM 812 N N . GLY A 1 107 ? 10.830 -6.433 -6.256 1.00 77.56 107 GLY A N 1
ATOM 813 C CA . GLY A 1 107 ? 10.109 -5.729 -7.311 1.00 77.56 107 GLY A CA 1
ATOM 814 C C . GLY A 1 107 ? 10.872 -5.704 -8.624 1.00 77.56 107 GLY A C 1
ATOM 815 O O . GLY A 1 107 ? 12.092 -5.819 -8.653 1.00 77.56 107 GLY A O 1
ATOM 816 N N . SER A 1 108 ? 10.145 -5.537 -9.727 1.00 75.69 108 SER A N 1
ATOM 817 C CA . SER A 1 108 ? 10.707 -5.586 -11.085 1.00 75.69 108 SER A CA 1
ATOM 818 C C . SER A 1 108 ? 11.698 -4.462 -11.393 1.00 75.69 108 SER A C 1
ATOM 820 O O . SER A 1 108 ? 12.503 -4.603 -12.305 1.00 75.69 108 SER A O 1
ATOM 822 N N . ILE A 1 109 ? 11.617 -3.348 -10.663 1.00 77.75 109 ILE A N 1
ATOM 823 C CA . ILE A 1 109 ? 12.464 -2.158 -10.844 1.00 77.75 109 ILE A CA 1
ATOM 824 C C . ILE A 1 109 ? 13.231 -1.768 -9.572 1.00 77.75 109 ILE A C 1
ATOM 826 O O . ILE A 1 109 ? 13.999 -0.811 -9.581 1.00 77.75 109 ILE A O 1
ATOM 830 N N . PHE A 1 110 ? 13.027 -2.502 -8.476 1.00 79.06 110 PHE A N 1
ATOM 831 C CA . PHE A 1 110 ? 13.641 -2.208 -7.187 1.00 79.06 110 PHE A CA 1
ATOM 832 C C . PHE A 1 110 ? 14.981 -2.927 -7.054 1.00 79.06 110 PHE A C 1
ATOM 834 O O . PHE A 1 110 ? 15.033 -4.153 -7.000 1.00 79.06 110 PHE A O 1
ATOM 841 N N . ILE A 1 111 ? 16.059 -2.161 -6.890 1.00 81.31 111 ILE A N 1
ATOM 842 C CA . ILE A 1 111 ? 17.426 -2.694 -6.749 1.00 81.31 111 ILE A CA 1
ATOM 843 C C . ILE A 1 111 ? 17.898 -2.785 -5.290 1.00 81.31 111 ILE A C 1
ATOM 845 O O . ILE A 1 111 ? 19.068 -3.046 -5.026 1.00 81.31 111 ILE A O 1
ATOM 849 N N . THR A 1 112 ? 17.013 -2.580 -4.307 1.00 82.44 112 THR A N 1
ATOM 850 C CA . THR A 1 112 ? 17.378 -2.581 -2.876 1.00 82.44 112 THR A CA 1
ATOM 851 C C . THR A 1 112 ? 18.079 -3.871 -2.450 1.00 82.44 112 THR A C 1
ATOM 853 O O . THR A 1 112 ? 19.054 -3.809 -1.706 1.00 82.44 112 THR A O 1
ATOM 856 N N . GLY A 1 113 ? 17.624 -5.026 -2.946 1.00 81.50 113 GLY A N 1
ATOM 857 C CA . GLY A 1 113 ? 18.240 -6.317 -2.631 1.00 81.50 113 GLY A CA 1
ATOM 858 C C . GLY A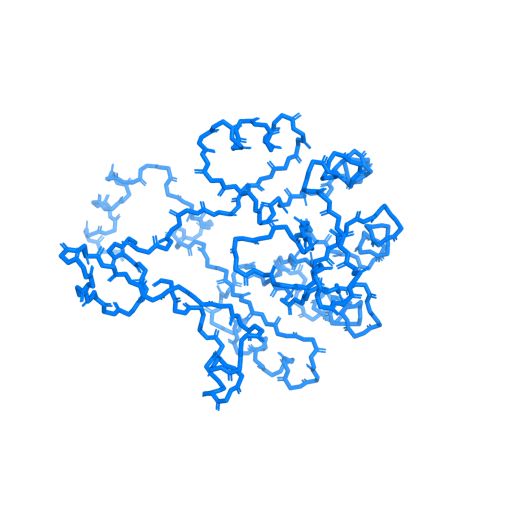 1 113 ? 19.684 -6.421 -3.123 1.00 81.50 113 GLY A C 1
ATOM 859 O O . GLY A 1 113 ? 20.532 -6.952 -2.411 1.00 81.50 113 GLY A O 1
ATOM 860 N N . GLU A 1 114 ? 19.971 -5.864 -4.300 1.00 84.81 114 GLU A N 1
ATOM 861 C CA . GLU A 1 114 ? 21.303 -5.879 -4.909 1.00 84.81 114 GLU A CA 1
ATOM 862 C C . GLU A 1 114 ? 22.232 -4.841 -4.271 1.00 84.81 114 GLU A C 1
ATOM 864 O O . GLU A 1 114 ? 23.355 -5.164 -3.897 1.00 84.81 114 GLU A O 1
ATOM 869 N N . VAL A 1 115 ? 21.759 -3.602 -4.097 1.00 89.00 115 VAL A N 1
ATOM 870 C CA . VAL A 1 115 ? 22.602 -2.488 -3.633 1.00 89.00 115 VAL A CA 1
ATOM 871 C C . VAL A 1 115 ? 22.798 -2.513 -2.117 1.00 89.00 115 VAL A C 1
ATOM 873 O O . VAL A 1 115 ? 23.894 -2.245 -1.635 1.00 89.00 115 VAL A O 1
ATOM 876 N N . MET A 1 116 ? 21.751 -2.820 -1.344 1.00 90.06 116 MET A N 1
ATOM 877 C CA . MET A 1 116 ? 21.815 -2.799 0.125 1.00 90.06 116 MET A CA 1
ATOM 878 C C . MET A 1 116 ? 22.139 -4.167 0.729 1.00 90.06 116 MET A C 1
ATOM 880 O O . MET A 1 116 ? 22.342 -4.243 1.937 1.00 90.06 116 MET A O 1
ATOM 884 N N . ALA A 1 117 ? 22.146 -5.243 -0.069 1.00 89.94 117 ALA A N 1
ATOM 885 C CA . ALA A 1 117 ? 22.251 -6.626 0.409 1.00 89.94 117 ALA A CA 1
ATOM 886 C C . ALA A 1 117 ? 21.194 -6.989 1.479 1.00 89.94 117 ALA A C 1
ATOM 888 O O . ALA A 1 117 ? 21.400 -7.870 2.317 1.00 89.94 117 ALA A O 1
ATOM 889 N N . VAL A 1 118 ? 20.046 -6.302 1.457 1.00 89.44 118 VAL A N 1
ATOM 890 C CA . VAL A 1 118 ? 18.930 -6.492 2.388 1.00 89.44 118 VAL A CA 1
ATOM 891 C C . VAL A 1 118 ? 17.645 -6.660 1.593 1.00 89.44 118 VAL A C 1
ATOM 893 O O . VAL A 1 118 ? 17.300 -5.843 0.743 1.00 89.44 118 VAL A O 1
ATOM 896 N N . GLY A 1 119 ? 16.906 -7.715 1.908 1.00 87.81 119 GLY A N 1
ATOM 897 C CA . GLY A 1 119 ? 15.626 -8.015 1.290 1.00 87.81 119 GLY A CA 1
ATOM 898 C C . GLY A 1 119 ? 15.197 -9.439 1.595 1.00 87.81 119 GLY A C 1
ATOM 899 O O . GLY A 1 119 ? 15.841 -10.155 2.372 1.00 87.81 119 GLY A O 1
ATOM 900 N N . ARG A 1 120 ? 14.088 -9.860 0.991 1.00 89.88 120 ARG A N 1
ATOM 901 C CA . ARG A 1 120 ? 13.618 -11.241 1.096 1.00 89.88 120 ARG A CA 1
ATOM 902 C C . ARG A 1 120 ? 12.774 -11.625 -0.106 1.00 89.88 120 ARG A C 1
ATOM 904 O O . ARG A 1 120 ? 12.011 -10.813 -0.611 1.00 89.88 120 ARG A O 1
ATOM 911 N N . GLN A 1 121 ? 12.849 -12.889 -0.520 1.00 87.06 121 GLN A N 1
ATOM 912 C CA . GLN A 1 121 ? 11.980 -13.408 -1.572 1.00 87.06 121 GLN A CA 1
ATOM 913 C C . GLN A 1 121 ? 10.509 -13.292 -1.162 1.00 87.06 121 GLN A C 1
ATOM 915 O O . GLN A 1 121 ? 10.139 -13.661 -0.038 1.00 87.06 121 GLN A O 1
ATOM 920 N N . GLN A 1 122 ? 9.674 -12.868 -2.113 1.00 86.69 122 GLN A N 1
ATOM 921 C CA . GLN A 1 122 ? 8.275 -12.516 -1.871 1.00 86.69 122 GLN A CA 1
ATOM 922 C C . GLN A 1 122 ? 7.424 -13.668 -1.326 1.00 86.69 122 GLN A C 1
ATOM 924 O O . GLN A 1 122 ? 6.520 -13.445 -0.526 1.00 86.69 122 GLN A O 1
ATOM 929 N N . CYS A 1 123 ? 7.768 -14.925 -1.636 1.00 82.19 123 CYS A N 1
ATOM 930 C CA . CYS A 1 123 ? 7.112 -16.102 -1.049 1.00 82.19 123 CYS A CA 1
ATOM 931 C C . CYS A 1 123 ? 7.156 -16.119 0.490 1.00 82.19 123 CYS A C 1
ATOM 933 O O . CYS A 1 123 ? 6.358 -16.802 1.131 1.00 82.19 123 CYS A O 1
ATOM 935 N N . THR A 1 124 ? 8.055 -15.348 1.109 1.00 76.25 124 THR A N 1
ATOM 936 C CA . THR A 1 124 ? 8.099 -15.228 2.567 1.00 76.25 124 THR A CA 1
ATOM 937 C C . THR A 1 124 ? 6.947 -14.410 3.158 1.00 76.25 124 THR A C 1
ATOM 939 O O . THR A 1 124 ? 6.775 -14.414 4.382 1.00 76.25 124 THR A O 1
ATOM 942 N N . VAL A 1 125 ? 6.098 -13.793 2.326 1.00 86.00 125 VAL A N 1
ATOM 943 C CA . VAL A 1 125 ? 4.819 -13.221 2.768 1.00 86.00 125 VAL A CA 1
ATOM 944 C C . VAL A 1 125 ? 4.035 -14.216 3.625 1.00 86.00 125 VAL A C 1
ATOM 946 O O . VAL A 1 125 ? 3.460 -13.813 4.627 1.00 86.00 125 VAL A O 1
ATOM 949 N N . TYR A 1 126 ? 4.153 -15.525 3.357 1.00 91.19 126 TYR A N 1
ATOM 950 C CA . TYR A 1 126 ? 3.565 -16.589 4.171 1.00 91.19 126 TYR A CA 1
ATOM 951 C C . TYR A 1 126 ? 3.870 -16.464 5.670 1.00 91.19 126 TYR A C 1
ATOM 953 O O . TYR A 1 126 ? 2.965 -16.581 6.493 1.00 91.19 126 TYR A O 1
ATOM 961 N N . LYS A 1 127 ? 5.131 -16.216 6.059 1.00 93.12 127 LYS A N 1
ATOM 962 C CA . LYS A 1 127 ? 5.510 -16.138 7.485 1.00 93.12 127 LYS A CA 1
ATOM 963 C C . LYS A 1 127 ? 4.924 -14.895 8.149 1.00 93.12 127 LYS A C 1
ATOM 965 O O . LYS A 1 127 ? 4.491 -14.966 9.296 1.00 93.12 127 LYS A O 1
ATOM 970 N N . VAL A 1 128 ? 4.918 -13.777 7.426 1.00 94.25 128 VAL A N 1
ATOM 971 C CA . VAL A 1 128 ? 4.350 -12.511 7.898 1.00 94.25 128 VAL A CA 1
ATOM 972 C C . VAL A 1 128 ? 2.828 -12.621 8.009 1.00 94.25 128 VAL A C 1
ATOM 974 O O . VAL A 1 128 ? 2.284 -12.349 9.075 1.00 94.25 128 VAL A O 1
ATOM 977 N N . ALA A 1 129 ? 2.157 -13.121 6.971 1.00 93.50 129 ALA A N 1
ATOM 978 C CA . ALA A 1 129 ? 0.713 -13.338 6.934 1.00 93.50 129 ALA A CA 1
ATOM 979 C C . ALA A 1 129 ? 0.243 -14.348 7.990 1.00 93.50 129 ALA A C 1
ATOM 981 O O . ALA A 1 129 ? -0.725 -14.089 8.703 1.00 93.50 129 ALA A O 1
ATOM 982 N N . SER A 1 130 ? 0.974 -15.452 8.182 1.00 94.50 130 SER A N 1
ATOM 983 C CA . SER A 1 130 ? 0.681 -16.439 9.233 1.00 94.50 130 SER A CA 1
ATOM 984 C C . SER A 1 130 ? 0.741 -15.836 10.637 1.00 94.50 130 SER A C 1
ATOM 986 O O . SER A 1 130 ? -0.029 -16.225 11.515 1.00 94.50 130 SER A O 1
ATOM 988 N N . TYR A 1 131 ? 1.666 -14.902 10.875 1.00 95.75 131 TYR A N 1
ATOM 989 C CA . TYR A 1 131 ? 1.757 -14.200 12.152 1.00 95.75 131 TYR A CA 1
ATOM 990 C C . TYR A 1 131 ? 0.648 -13.152 12.292 1.00 95.75 131 TYR A C 1
ATOM 992 O O . TYR A 1 131 ? -0.075 -13.171 13.283 1.00 95.75 131 TYR A O 1
ATOM 1000 N N . ALA A 1 132 ? 0.470 -12.296 11.283 1.00 95.88 132 ALA A N 1
ATOM 1001 C CA . ALA A 1 132 ? -0.509 -11.211 11.282 1.00 95.88 132 ALA A CA 1
ATOM 1002 C C . ALA A 1 132 ? -1.959 -11.707 11.410 1.00 95.88 132 ALA A C 1
ATOM 1004 O O . ALA A 1 132 ? -2.757 -11.103 12.127 1.00 95.88 132 ALA A O 1
ATOM 1005 N N . ARG A 1 133 ? -2.274 -12.876 10.828 1.00 94.81 133 ARG A N 1
ATOM 1006 C CA . ARG A 1 133 ? -3.578 -13.549 10.960 1.00 94.81 133 ARG A CA 1
ATOM 1007 C C . ARG A 1 133 ? -4.000 -13.744 12.413 1.00 94.81 133 ARG A C 1
ATOM 1009 O O . ARG A 1 133 ? -5.177 -13.598 12.720 1.00 94.81 133 ARG A O 1
ATOM 1016 N N . LYS A 1 134 ? -3.057 -14.046 13.313 1.00 96.44 134 LYS A N 1
ATOM 1017 C CA . LYS A 1 134 ? -3.347 -14.265 14.743 1.00 96.44 134 LYS A CA 1
ATOM 1018 C C . LYS A 1 134 ? -3.922 -13.021 15.428 1.00 96.44 134 LYS A C 1
ATOM 1020 O O . LYS A 1 134 ? -4.530 -13.149 16.482 1.00 96.44 134 LYS A O 1
ATOM 1025 N N . PHE A 1 135 ? -3.728 -11.852 14.823 1.00 97.00 135 PHE A N 1
ATOM 1026 C CA . PHE A 1 135 ? -4.171 -10.551 15.315 1.00 97.00 135 PHE A CA 1
ATOM 1027 C C . PHE A 1 135 ? -5.238 -9.915 14.415 1.00 97.00 135 PHE A C 1
ATOM 1029 O O . PHE A 1 135 ? -5.639 -8.785 14.661 1.00 97.00 135 PHE A O 1
ATOM 1036 N N . GLY A 1 136 ? -5.688 -10.612 13.365 1.00 95.88 136 GLY A N 1
ATOM 1037 C CA . GLY A 1 136 ? -6.681 -10.086 12.429 1.00 95.88 136 GLY A CA 1
ATOM 1038 C C . GLY A 1 136 ? -6.185 -8.933 11.550 1.00 95.88 136 GLY A C 1
ATOM 1039 O O . GLY A 1 136 ? -7.013 -8.234 10.979 1.00 95.88 136 GLY A O 1
ATOM 1040 N N . VAL A 1 137 ? -4.866 -8.732 11.419 1.00 96.94 137 VAL A N 1
ATOM 1041 C CA . VAL A 1 137 ? -4.309 -7.646 10.596 1.00 96.94 137 VAL A CA 1
ATOM 1042 C C . VAL A 1 137 ? -4.046 -8.146 9.167 1.00 96.94 137 VAL A C 1
ATOM 1044 O O . VAL A 1 137 ? -3.213 -9.043 8.988 1.00 96.94 137 VAL A O 1
ATOM 1047 N N . PRO A 1 138 ? -4.733 -7.610 8.140 1.00 95.50 138 PRO A N 1
ATOM 1048 C CA . PRO A 1 138 ? -4.538 -8.011 6.753 1.00 95.50 138 PRO A CA 1
ATOM 1049 C C . PRO A 1 138 ? -3.164 -7.602 6.210 1.00 95.50 138 PRO A C 1
ATOM 1051 O O . PRO A 1 138 ? -2.586 -6.578 6.583 1.00 95.50 138 PRO A O 1
ATOM 1054 N N . ILE A 1 139 ? -2.661 -8.413 5.279 1.00 93.44 139 ILE A N 1
ATOM 1055 C CA . ILE A 1 139 ? -1.396 -8.193 4.577 1.00 93.44 139 ILE A CA 1
ATOM 1056 C C . ILE A 1 139 ? -1.649 -7.904 3.097 1.00 93.44 139 ILE A C 1
ATOM 1058 O O . ILE A 1 139 ? -2.499 -8.537 2.464 1.00 93.44 139 ILE A O 1
ATOM 1062 N N . ILE A 1 140 ? -0.853 -6.993 2.542 1.00 93.38 140 ILE A N 1
ATOM 1063 C CA . ILE A 1 140 ? -0.740 -6.705 1.115 1.00 93.38 140 ILE A CA 1
ATOM 1064 C C . ILE A 1 140 ? 0.632 -7.200 0.643 1.00 93.38 140 ILE A C 1
ATOM 1066 O O . ILE A 1 140 ? 1.661 -6.708 1.104 1.00 93.38 140 ILE A O 1
ATOM 1070 N N . ALA A 1 141 ? 0.640 -8.185 -0.253 1.00 91.81 141 ALA A N 1
ATOM 1071 C CA . ALA A 1 141 ? 1.809 -8.589 -1.016 1.00 91.81 141 ALA A CA 1
ATOM 1072 C C . ALA A 1 141 ? 2.088 -7.537 -2.090 1.00 91.81 141 ALA A C 1
ATOM 1074 O O . ALA A 1 141 ? 1.344 -7.391 -3.063 1.00 91.81 141 ALA A O 1
ATOM 1075 N N . ASP A 1 142 ? 3.177 -6.821 -1.880 1.00 87.94 142 ASP A N 1
ATOM 1076 C CA . ASP A 1 142 ? 3.699 -5.799 -2.765 1.00 87.94 142 ASP A CA 1
ATOM 1077 C C . ASP A 1 142 ? 4.980 -6.305 -3.424 1.00 87.94 142 ASP A C 1
ATOM 1079 O O . ASP A 1 142 ? 5.788 -6.938 -2.751 1.00 87.94 142 ASP A O 1
ATOM 1083 N N . ASP A 1 143 ? 5.152 -6.028 -4.715 1.00 78.38 143 ASP A N 1
ATOM 1084 C CA . ASP A 1 143 ? 6.225 -6.537 -5.580 1.00 78.38 143 ASP A CA 1
ATOM 1085 C C . ASP A 1 143 ? 6.155 -8.019 -6.014 1.00 78.38 143 ASP A C 1
ATOM 1087 O O . ASP A 1 143 ? 5.498 -8.876 -5.420 1.00 78.38 143 ASP A O 1
ATOM 1091 N N . GLY A 1 144 ? 6.869 -8.334 -7.106 1.00 81.12 144 GLY A N 1
ATOM 1092 C CA . GLY A 1 144 ? 7.104 -9.701 -7.600 1.00 81.12 144 GLY A CA 1
ATOM 1093 C C . GLY A 1 144 ? 5.930 -10.357 -8.343 1.00 81.12 144 GLY A C 1
ATOM 1094 O O . GLY A 1 144 ? 6.007 -11.519 -8.759 1.00 81.12 144 GLY A O 1
ATOM 1095 N N . ILE A 1 145 ? 4.826 -9.635 -8.534 1.00 84.75 145 ILE A N 1
ATOM 1096 C CA . ILE A 1 145 ? 3.616 -10.151 -9.179 1.00 84.75 145 ILE A CA 1
ATOM 1097 C C . ILE A 1 145 ? 3.600 -9.756 -10.658 1.00 84.75 145 ILE A C 1
ATOM 1099 O O . ILE A 1 145 ? 3.447 -8.583 -10.990 1.00 84.75 145 ILE A O 1
ATOM 1103 N N . ALA A 1 146 ? 3.742 -10.755 -11.533 1.00 86.00 146 ALA A N 1
ATOM 1104 C CA . ALA A 1 146 ? 3.840 -10.573 -12.985 1.00 86.00 146 ALA A CA 1
ATOM 1105 C C . ALA A 1 146 ? 2.746 -11.315 -13.775 1.00 86.00 146 ALA A C 1
ATOM 1107 O O . ALA A 1 146 ? 2.611 -11.143 -14.980 1.00 86.00 146 ALA A O 1
ATOM 1108 N N . SER A 1 147 ? 1.981 -12.190 -13.119 1.00 88.25 147 SER A N 1
ATOM 1109 C CA . SER A 1 147 ? 0.987 -13.037 -13.779 1.00 88.25 147 SER A CA 1
ATOM 1110 C C . SER A 1 147 ? -0.173 -13.358 -12.849 1.00 88.25 147 SER A C 1
ATOM 1112 O O . SER A 1 147 ? -0.018 -13.336 -11.628 1.00 88.25 147 SER A O 1
ATOM 1114 N N . ILE A 1 148 ? -1.309 -13.760 -13.425 1.00 89.94 148 ILE A N 1
ATOM 1115 C CA . ILE A 1 148 ? -2.487 -14.239 -12.682 1.00 89.94 148 ILE A CA 1
ATOM 1116 C C . ILE A 1 148 ? -2.107 -15.380 -11.722 1.00 89.94 148 ILE A C 1
ATOM 1118 O O . ILE A 1 148 ? -2.585 -15.427 -10.593 1.00 89.94 148 ILE A O 1
ATOM 1122 N N . GLY A 1 149 ? -1.172 -16.252 -12.118 1.00 91.62 149 GLY A N 1
ATOM 1123 C CA . GLY A 1 149 ? -0.677 -17.325 -11.255 1.00 91.62 149 GLY A CA 1
ATOM 1124 C C . GLY A 1 149 ? 0.050 -16.822 -10.002 1.00 91.62 149 GLY A C 1
ATOM 1125 O O . GLY A 1 149 ? -0.026 -17.465 -8.958 1.00 91.62 149 GLY A O 1
ATOM 1126 N N . HIS A 1 150 ? 0.727 -15.671 -10.065 1.00 89.62 150 HIS A N 1
ATOM 1127 C CA . HIS A 1 150 ? 1.311 -15.038 -8.877 1.00 89.62 150 HIS A CA 1
ATOM 1128 C C . HIS A 1 150 ? 0.221 -14.463 -7.965 1.00 89.62 150 HIS A C 1
ATOM 1130 O O . HIS A 1 150 ? 0.331 -14.602 -6.751 1.00 89.62 150 HIS A O 1
ATOM 1136 N N . ILE A 1 151 ? -0.862 -13.921 -8.535 1.00 88.69 151 ILE A N 1
ATOM 1137 C CA . ILE A 1 151 ? -2.032 -13.448 -7.775 1.00 88.69 151 ILE A CA 1
ATOM 1138 C C . ILE A 1 151 ? -2.671 -14.604 -7.005 1.00 88.69 151 ILE A C 1
ATOM 1140 O O . ILE A 1 151 ? -2.863 -14.512 -5.795 1.00 88.69 151 ILE A O 1
ATOM 1144 N N . SER A 1 152 ? -2.944 -15.726 -7.680 1.00 91.00 152 SER A N 1
ATOM 1145 C CA . SER A 1 152 ? -3.527 -16.912 -7.042 1.00 91.00 152 SER A CA 1
ATOM 1146 C C . SER A 1 152 ? -2.648 -17.441 -5.908 1.00 91.00 152 SER A C 1
ATOM 1148 O O . SER A 1 152 ? -3.161 -17.801 -4.850 1.00 91.00 152 SER A O 1
ATOM 1150 N N . LYS A 1 153 ? -1.321 -17.439 -6.092 1.00 90.19 153 LYS A N 1
ATOM 1151 C CA . LYS A 1 153 ? -0.368 -17.822 -5.041 1.00 90.19 153 LYS A CA 1
ATOM 1152 C C . LYS A 1 153 ? -0.392 -16.838 -3.871 1.00 90.19 153 LYS A C 1
ATOM 1154 O O . LYS A 1 153 ? -0.491 -17.282 -2.735 1.00 90.19 153 LYS A O 1
ATOM 1159 N N . ALA A 1 154 ? -0.358 -15.530 -4.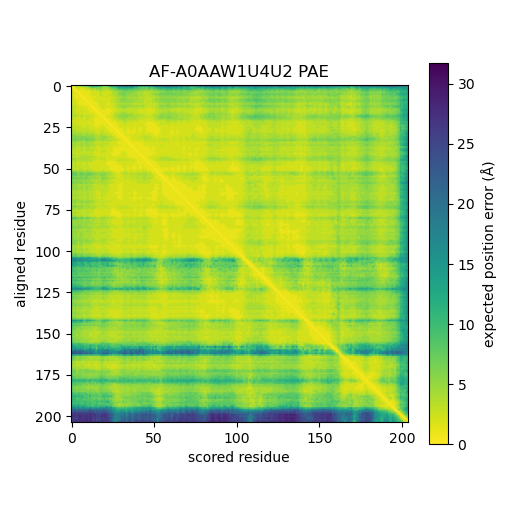120 1.00 87.88 154 ALA A N 1
ATOM 1160 C CA . ALA A 1 154 ? -0.415 -14.514 -3.067 1.00 87.88 154 ALA A CA 1
ATOM 1161 C C . ALA A 1 154 ? -1.698 -14.633 -2.223 1.00 87.88 154 ALA A C 1
ATOM 1163 O O . ALA A 1 154 ? -1.620 -14.671 -0.993 1.00 87.88 154 ALA A O 1
ATOM 1164 N N . LEU A 1 155 ? -2.853 -14.805 -2.875 1.00 88.50 155 LEU A N 1
ATOM 1165 C CA . LEU A 1 155 ? -4.136 -15.027 -2.200 1.00 88.50 155 LEU A CA 1
ATOM 1166 C C . LEU A 1 155 ? -4.134 -16.323 -1.378 1.00 88.50 155 LEU A C 1
ATOM 1168 O O . LEU A 1 155 ? -4.607 -16.326 -0.247 1.00 88.50 155 LEU A O 1
ATOM 1172 N N . SER A 1 156 ? -3.545 -17.406 -1.902 1.00 88.38 156 SER A N 1
ATOM 1173 C CA . SER A 1 156 ? -3.412 -18.673 -1.162 1.00 88.38 156 SER A CA 1
ATOM 1174 C C . SER A 1 156 ? -2.495 -18.580 0.064 1.00 88.38 156 SER A C 1
ATOM 1176 O O . SER A 1 156 ? -2.595 -19.401 0.969 1.00 88.38 156 SER A O 1
ATOM 1178 N N . LEU A 1 157 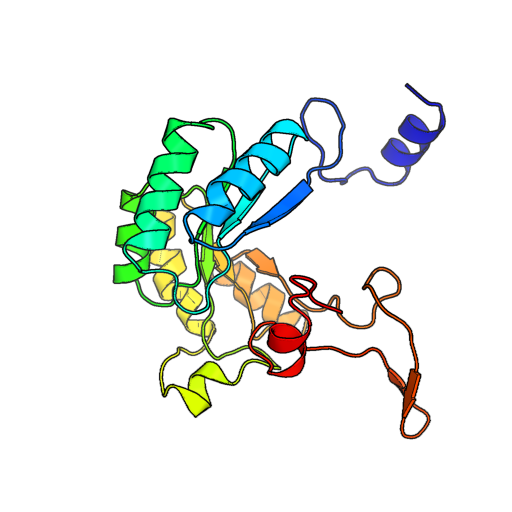? -1.614 -17.574 0.101 1.00 84.88 157 LEU A N 1
ATOM 1179 C CA . LEU A 1 157 ? -0.751 -17.253 1.240 1.00 84.88 157 LEU A CA 1
ATOM 1180 C C . LEU A 1 157 ? -1.342 -16.142 2.120 1.00 84.88 157 LEU A C 1
ATOM 1182 O O . LEU A 1 157 ? -0.614 -15.547 2.914 1.00 84.88 157 LEU A O 1
ATOM 1186 N N . ASP A 1 158 ? -2.641 -15.866 1.974 1.00 77.06 158 ASP A N 1
ATOM 1187 C CA . ASP A 1 158 ? -3.394 -14.895 2.762 1.00 77.06 158 ASP A CA 1
ATOM 1188 C C . ASP A 1 158 ? -2.912 -13.443 2.631 1.00 77.06 158 ASP A C 1
ATOM 1190 O O . ASP A 1 158 ? -2.884 -12.675 3.598 1.00 77.06 158 ASP A O 1
ATOM 1194 N N . SER A 1 159 ? -2.536 -13.057 1.415 1.00 73.19 159 SER A N 1
ATOM 1195 C CA . SER A 1 159 ? -2.134 -11.692 1.088 1.00 73.19 159 SER A CA 1
ATOM 1196 C C . SER A 1 159 ? -2.941 -11.130 -0.080 1.00 73.19 159 SER A C 1
ATOM 1198 O O . SER A 1 159 ? -3.307 -11.850 -1.008 1.00 73.19 159 SER A O 1
ATOM 1200 N N . HIS A 1 160 ? -3.222 -9.830 -0.025 1.00 74.38 160 HIS A N 1
ATOM 1201 C CA . HIS A 1 160 ? -3.900 -9.072 -1.079 1.00 74.38 160 HIS A CA 1
ATOM 1202 C C . HIS A 1 160 ? -2.861 -8.438 -2.005 1.00 74.38 160 HIS A C 1
ATOM 1204 O O . HIS A 1 160 ? -1.719 -8.260 -1.603 1.00 74.38 160 HIS A O 1
ATOM 1210 N N . MET A 1 161 ? -3.215 -8.109 -3.243 1.00 69.00 161 MET A N 1
ATOM 1211 C CA . MET A 1 161 ? -2.224 -7.763 -4.266 1.00 69.00 161 MET A CA 1
ATOM 1212 C C . MET A 1 161 ? -2.235 -6.283 -4.646 1.00 69.00 161 MET A C 1
ATOM 1214 O O . MET A 1 161 ? -3.298 -5.694 -4.835 1.00 69.00 161 MET A O 1
ATOM 1218 N N . TRP A 1 162 ? -1.038 -5.762 -4.922 1.00 60.03 162 TRP A N 1
ATOM 1219 C CA . TRP A 1 162 ? -0.814 -4.604 -5.782 1.00 60.03 162 TRP A CA 1
ATOM 1220 C C . TRP A 1 162 ? 0.223 -4.941 -6.872 1.00 60.03 162 TRP A C 1
ATOM 1222 O O . TRP A 1 162 ? 1.331 -5.313 -6.508 1.00 60.03 162 TRP A O 1
ATOM 1232 N N . SER A 1 163 ? -0.124 -4.891 -8.174 1.00 62.56 163 SER A N 1
ATOM 1233 C CA . SER A 1 163 ? 0.814 -4.815 -9.334 1.00 62.56 163 SER A CA 1
ATOM 1234 C C . SER A 1 163 ? 0.107 -5.113 -10.680 1.00 62.56 163 SER A C 1
ATOM 1236 O O . SER A 1 163 ? -0.938 -5.759 -10.687 1.00 62.56 163 SER A O 1
ATOM 1238 N N . LEU A 1 164 ? 0.732 -4.697 -11.800 1.00 72.88 164 LEU A N 1
ATOM 1239 C CA . LEU A 1 164 ? 0.347 -4.807 -13.231 1.00 72.88 164 LEU A CA 1
ATOM 1240 C C . LEU A 1 164 ? -0.463 -3.646 -13.838 1.00 72.88 164 LEU A C 1
ATOM 1242 O O . LEU A 1 164 ? -1.195 -3.840 -14.805 1.00 72.88 164 LEU A O 1
ATOM 1246 N N . LEU A 1 165 ? -0.324 -2.430 -13.307 1.00 85.44 165 LEU A N 1
ATOM 1247 C CA . LEU A 1 165 ? -1.065 -1.262 -13.814 1.00 85.44 165 LEU A CA 1
ATOM 1248 C C . LEU A 1 165 ? -0.223 -0.301 -14.667 1.00 85.44 165 LEU A C 1
ATOM 1250 O O . LEU A 1 165 ? -0.790 0.554 -15.352 1.00 85.44 165 LEU A O 1
ATOM 1254 N N . ALA A 1 166 ? 1.105 -0.451 -14.655 1.00 84.38 166 ALA A N 1
ATOM 1255 C CA . ALA A 1 166 ? 2.006 0.323 -15.504 1.00 84.38 166 ALA A CA 1
ATOM 1256 C C . ALA A 1 166 ? 1.707 0.071 -16.990 1.00 84.38 166 ALA A C 1
ATOM 1258 O O . ALA A 1 166 ? 1.382 -1.050 -17.387 1.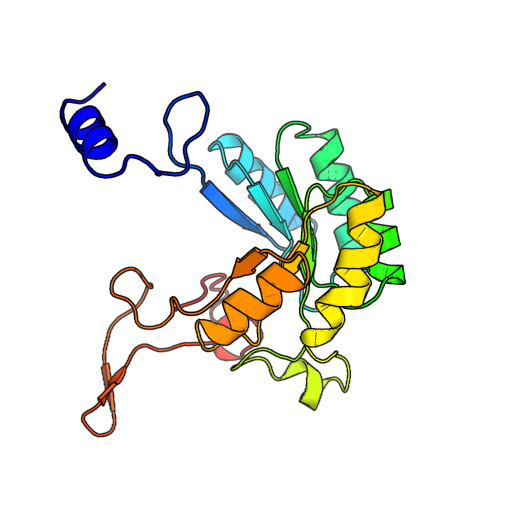00 84.38 166 ALA A O 1
ATOM 1259 N N . GLY A 1 167 ? 1.780 1.119 -17.810 1.00 84.69 167 GLY A N 1
ATOM 1260 C CA . GLY A 1 167 ? 1.474 1.018 -19.243 1.00 84.69 167 GLY A CA 1
ATOM 1261 C C . GLY A 1 167 ? -0.013 0.986 -19.625 1.00 84.69 167 GLY A C 1
ATOM 1262 O O . GLY A 1 167 ? -0.316 0.933 -20.815 1.00 84.69 167 GLY A O 1
ATOM 1263 N N . THR A 1 168 ? -0.948 1.051 -18.670 1.00 90.38 168 THR A N 1
ATOM 1264 C CA . THR A 1 168 ? -2.391 1.176 -18.962 1.00 90.38 168 THR A CA 1
ATOM 1265 C C . THR A 1 168 ? -2.769 2.593 -19.414 1.00 90.38 168 THR A C 1
ATOM 1267 O O . THR A 1 168 ? -1.985 3.541 -19.311 1.00 90.38 168 THR A O 1
ATOM 1270 N N . SER A 1 169 ? -3.982 2.781 -19.943 1.00 92.12 169 SER A N 1
ATOM 1271 C CA . SER A 1 169 ? -4.498 4.111 -20.307 1.00 92.12 169 SER A CA 1
ATOM 1272 C C . SER A 1 169 ? -4.635 5.050 -19.109 1.00 92.12 169 SER A C 1
ATOM 1274 O O . SER A 1 169 ? -4.399 6.244 -19.251 1.00 92.12 169 SER A O 1
ATOM 1276 N N . GLU A 1 170 ? -4.994 4.507 -17.952 1.00 91.75 170 GLU A N 1
ATOM 1277 C CA . GLU A 1 170 ? -5.256 5.222 -16.707 1.00 91.75 170 GLU A CA 1
ATOM 1278 C C . GLU A 1 170 ? -3.971 5.583 -15.953 1.00 91.75 170 GLU A C 1
ATOM 1280 O O . GLU A 1 170 ? -3.976 6.517 -15.152 1.00 91.75 170 GLU A O 1
ATOM 1285 N N . ALA A 1 171 ? -2.873 4.863 -16.209 1.00 89.31 171 ALA A N 1
ATOM 1286 C CA . ALA A 1 171 ? -1.556 5.204 -15.688 1.00 89.31 171 ALA A CA 1
ATOM 1287 C C . ALA A 1 171 ? -1.127 6.613 -16.159 1.00 89.31 171 ALA A C 1
ATOM 1289 O O . ALA A 1 171 ? -1.311 6.931 -17.339 1.00 89.31 171 ALA A O 1
ATOM 1290 N N . PRO A 1 172 ? -0.566 7.473 -15.289 1.00 86.94 172 PRO A N 1
ATOM 1291 C CA . PRO A 1 172 ? -0.069 8.796 -15.672 1.00 86.94 172 PRO A CA 1
ATOM 1292 C C . PRO A 1 172 ? 1.018 8.760 -16.758 1.00 86.94 172 PRO A C 1
ATOM 1294 O O . PRO A 1 172 ? 1.617 7.733 -17.036 1.00 86.94 172 PRO A O 1
ATOM 1297 N N . GLY A 1 173 ? 1.300 9.916 -17.359 1.00 88.19 173 GLY A N 1
ATOM 1298 C CA . GLY A 1 173 ? 2.354 10.056 -18.365 1.00 88.19 173 GLY A CA 1
ATOM 1299 C C . GLY A 1 173 ? 1.925 9.686 -19.786 1.00 88.19 173 GLY A C 1
ATOM 1300 O O . GLY A 1 173 ? 0.810 9.228 -20.044 1.00 88.19 173 GLY A O 1
ATOM 1301 N N . GLU A 1 174 ? 2.843 9.916 -20.721 1.00 89.81 174 GLU A N 1
ATOM 1302 C CA . GLU A 1 174 ? 2.596 9.791 -22.155 1.00 89.81 174 GLU A CA 1
ATOM 1303 C C . GLU A 1 174 ? 3.196 8.509 -22.727 1.00 89.81 174 GLU A C 1
ATOM 1305 O O . GLU A 1 174 ? 4.222 8.004 -22.263 1.00 89.81 174 GLU A O 1
ATOM 1310 N N . TYR A 1 175 ? 2.552 7.997 -23.774 1.00 92.94 175 TYR A N 1
ATOM 1311 C CA . TYR A 1 175 ? 3.112 6.897 -24.547 1.00 92.94 175 TYR A CA 1
ATOM 1312 C C . TYR A 1 175 ? 4.213 7.398 -25.477 1.00 92.94 175 TYR A C 1
ATOM 1314 O O . TYR A 1 175 ? 4.089 8.453 -26.095 1.00 92.94 175 TYR A O 1
ATOM 1322 N N . PHE A 1 176 ? 5.243 6.581 -25.650 1.00 93.25 176 PHE A N 1
ATOM 1323 C CA . PHE A 1 176 ? 6.274 6.777 -26.661 1.00 93.25 176 PHE A CA 1
ATOM 1324 C C . PHE A 1 176 ? 6.533 5.462 -27.398 1.00 93.25 176 PHE A C 1
ATOM 1326 O O . PHE A 1 176 ? 6.055 4.403 -26.986 1.00 93.25 176 PHE A O 1
ATOM 1333 N N . PHE A 1 177 ? 7.260 5.532 -28.509 1.00 94.94 177 PHE A N 1
ATOM 1334 C CA . PHE A 1 177 ? 7.675 4.354 -29.261 1.00 94.94 177 PHE A CA 1
ATOM 1335 C C . PHE A 1 177 ? 9.184 4.162 -29.120 1.00 94.94 177 PHE A C 1
ATOM 1337 O O . PHE A 1 177 ? 9.942 5.113 -29.298 1.00 94.94 177 PHE A O 1
ATOM 1344 N N . SER A 1 178 ? 9.600 2.936 -28.817 1.00 94.06 178 SER A N 1
ATOM 1345 C CA . SER A 1 178 ? 10.993 2.483 -28.890 1.00 94.06 178 SER A CA 1
ATOM 1346 C C . SER A 1 178 ? 10.999 1.137 -29.581 1.00 94.06 178 SER A C 1
ATOM 1348 O O . SER A 1 178 ? 10.176 0.292 -29.241 1.00 94.06 178 SER A O 1
ATOM 1350 N N . ASP A 1 179 ? 11.892 0.950 -30.551 1.00 94.19 179 ASP A N 1
ATOM 1351 C CA . ASP A 1 179 ? 12.014 -0.314 -31.290 1.00 94.19 179 ASP A CA 1
ATOM 1352 C C . ASP A 1 179 ? 10.663 -0.801 -31.849 1.00 94.19 179 ASP A C 1
ATOM 1354 O O . ASP A 1 179 ? 10.318 -1.974 -31.761 1.00 94.19 179 ASP A O 1
ATOM 1358 N N . GLU A 1 180 ? 9.858 0.142 -32.360 1.00 94.44 180 GLU A N 1
ATOM 1359 C CA . GLU A 1 180 ? 8.493 -0.070 -32.881 1.00 94.44 180 GLU A CA 1
ATOM 1360 C C . GLU A 1 180 ? 7.457 -0.550 -31.845 1.00 94.44 180 GLU A C 1
ATOM 1362 O O . GLU A 1 180 ? 6.282 -0.742 -32.166 1.00 94.44 180 GLU A O 1
ATOM 1367 N N . VAL A 1 181 ? 7.841 -0.659 -30.574 1.00 94.50 181 VAL A N 1
ATOM 1368 C CA . VAL A 1 181 ? 6.955 -1.016 -29.467 1.00 94.50 181 VAL A CA 1
ATOM 1369 C C . VAL A 1 181 ? 6.446 0.246 -28.777 1.00 94.50 181 VAL A C 1
ATOM 1371 O O . VAL A 1 181 ? 7.206 1.155 -28.442 1.00 94.50 181 VAL A O 1
ATOM 1374 N N . ARG A 1 182 ? 5.134 0.296 -28.531 1.00 92.88 182 ARG A N 1
ATOM 1375 C CA . ARG A 1 182 ? 4.499 1.353 -27.737 1.00 92.88 182 ARG A CA 1
ATOM 1376 C C . ARG A 1 182 ? 4.733 1.100 -26.248 1.00 92.88 182 ARG A C 1
ATOM 1378 O O . ARG A 1 182 ? 4.319 0.066 -25.731 1.00 92.88 182 ARG A O 1
ATOM 1385 N N . LEU A 1 183 ? 5.326 2.069 -25.558 1.00 90.88 183 LEU A N 1
ATOM 1386 C CA . LEU A 1 183 ? 5.752 1.961 -24.164 1.00 90.88 183 LEU A CA 1
ATOM 1387 C C . LEU A 1 183 ? 5.293 3.170 -23.337 1.00 90.88 183 LEU A C 1
ATOM 1389 O O . LEU A 1 183 ? 4.984 4.234 -23.878 1.00 90.88 183 LEU A O 1
ATOM 1393 N N . LYS A 1 184 ? 5.276 2.997 -22.013 1.00 90.62 184 LYS A N 1
ATOM 1394 C CA . LYS A 1 184 ? 5.234 4.074 -21.013 1.00 90.62 184 LYS A CA 1
ATOM 1395 C C . LYS A 1 184 ? 6.437 3.952 -20.092 1.00 90.62 184 LYS A C 1
ATOM 1397 O O . LYS A 1 184 ? 6.976 2.860 -19.913 1.00 90.62 184 LYS A O 1
ATOM 1402 N N . ILE A 1 185 ? 6.870 5.082 -19.539 1.00 87.56 185 ILE A N 1
ATOM 1403 C CA . ILE A 1 185 ? 8.014 5.101 -18.631 1.00 87.56 185 ILE A CA 1
ATOM 1404 C C . ILE A 1 185 ? 7.555 4.610 -17.264 1.00 87.56 185 ILE A C 1
ATOM 1406 O O . ILE A 1 185 ? 6.768 5.282 -16.611 1.00 87.56 185 ILE A O 1
ATOM 1410 N N . TYR A 1 186 ? 8.127 3.496 -16.819 1.00 84.94 186 TYR A N 1
ATOM 1411 C CA . TYR A 1 186 ? 7.919 2.942 -15.488 1.00 84.94 186 TYR A CA 1
ATOM 1412 C C . TYR A 1 186 ? 9.200 3.087 -14.666 1.00 84.94 186 TYR A C 1
ATOM 1414 O O . TYR A 1 186 ? 10.274 2.672 -15.105 1.00 84.94 186 TYR A O 1
ATOM 1422 N N . ARG A 1 187 ? 9.102 3.723 -13.495 1.00 84.06 187 ARG A N 1
ATOM 1423 C CA . ARG A 1 187 ? 10.267 4.131 -12.699 1.00 84.06 187 ARG A CA 1
ATOM 1424 C C . ARG A 1 187 ? 10.000 4.080 -11.199 1.00 84.06 187 ARG A C 1
ATOM 1426 O O . ARG A 1 187 ? 8.875 4.283 -10.749 1.00 84.06 187 ARG A O 1
ATOM 1433 N N . ASP A 1 188 ? 11.063 3.809 -10.446 1.00 80.88 188 ASP A N 1
ATOM 1434 C CA . ASP A 1 188 ? 11.020 3.664 -8.991 1.00 80.88 188 ASP A CA 1
ATOM 1435 C C . ASP A 1 188 ? 11.186 5.028 -8.311 1.00 80.88 188 ASP A C 1
ATOM 1437 O O . ASP A 1 188 ? 11.958 5.873 -8.775 1.00 80.88 188 ASP A O 1
ATOM 1441 N N . ILE A 1 189 ? 10.513 5.228 -7.178 1.00 81.44 189 ILE A N 1
ATOM 1442 C CA . ILE A 1 189 ? 10.648 6.429 -6.349 1.00 81.44 189 ILE A CA 1
ATOM 1443 C C . ILE A 1 189 ? 12.060 6.563 -5.757 1.00 81.44 189 ILE A C 1
ATOM 1445 O O . ILE A 1 189 ? 12.517 7.673 -5.495 1.00 81.44 189 ILE A O 1
ATOM 1449 N N . GLY A 1 190 ? 12.780 5.445 -5.598 1.00 79.69 190 GLY A N 1
ATOM 1450 C CA . GLY A 1 190 ? 14.191 5.416 -5.210 1.00 79.69 190 GLY A CA 1
ATOM 1451 C C . GLY A 1 190 ? 15.175 5.739 -6.341 1.00 79.69 190 GLY A C 1
ATOM 1452 O O . GLY A 1 190 ? 16.380 5.807 -6.097 1.00 79.69 190 GLY A O 1
ATOM 1453 N N . SER A 1 191 ? 14.702 5.933 -7.577 1.00 81.94 191 SER A N 1
ATOM 1454 C CA . SER A 1 191 ? 15.567 6.285 -8.706 1.00 81.94 191 SER A CA 1
ATOM 1455 C C . SER A 1 191 ? 16.062 7.732 -8.616 1.00 81.94 191 SER A C 1
ATOM 1457 O O . SER A 1 191 ? 15.358 8.626 -8.143 1.00 81.94 191 SER A O 1
ATOM 1459 N N . ILE A 1 192 ? 17.269 7.985 -9.136 1.00 83.88 192 ILE A N 1
ATOM 1460 C CA . ILE A 1 192 ? 17.881 9.327 -9.154 1.00 83.88 192 ILE A CA 1
ATOM 1461 C C . ILE A 1 192 ? 16.935 10.346 -9.797 1.00 83.88 192 ILE A C 1
ATOM 1463 O O . ILE A 1 192 ? 16.781 11.458 -9.298 1.00 83.88 192 ILE A O 1
ATOM 1467 N N . GLU A 1 193 ? 16.274 9.965 -10.888 1.00 81.88 193 GLU A N 1
ATOM 1468 C CA . GLU A 1 193 ? 15.384 10.864 -11.613 1.00 81.88 193 GLU A CA 1
ATOM 1469 C C . GLU A 1 193 ? 14.152 11.262 -10.786 1.00 81.88 193 GLU A C 1
ATOM 1471 O O . GLU A 1 193 ? 13.794 12.441 -10.765 1.00 81.88 193 GLU A O 1
ATOM 1476 N N . ALA A 1 194 ? 13.537 10.316 -10.066 1.00 80.75 194 ALA A N 1
ATOM 1477 C CA . ALA A 1 194 ? 12.406 10.599 -9.181 1.00 80.75 194 ALA A CA 1
ATOM 1478 C C . ALA A 1 194 ? 12.822 11.496 -8.002 1.00 80.75 194 ALA A C 1
ATOM 1480 O O . ALA A 1 194 ? 12.149 12.481 -7.691 1.00 80.75 194 ALA A O 1
ATOM 1481 N N . MET A 1 195 ? 13.981 11.215 -7.398 1.00 81.62 195 MET A N 1
ATOM 1482 C CA . MET A 1 195 ? 14.505 11.990 -6.271 1.00 81.62 195 MET A CA 1
ATOM 1483 C C . MET A 1 195 ? 14.862 13.433 -6.653 1.00 81.62 195 MET A C 1
ATOM 1485 O O . MET A 1 195 ? 14.596 14.351 -5.881 1.00 81.62 195 MET A O 1
ATOM 1489 N N . VAL A 1 196 ? 15.450 13.649 -7.837 1.00 77.31 196 VAL A N 1
ATOM 1490 C CA . VAL A 1 196 ? 15.851 14.986 -8.315 1.00 77.31 196 VAL A CA 1
ATOM 1491 C C . VAL A 1 196 ? 14.641 15.847 -8.666 1.00 77.31 196 VAL A C 1
ATOM 1493 O O . VAL A 1 196 ? 14.649 17.047 -8.396 1.00 77.31 196 VAL A O 1
ATOM 1496 N N . ARG A 1 197 ? 13.589 15.255 -9.242 1.00 66.00 197 ARG A N 1
ATOM 1497 C CA . ARG A 1 197 ? 12.373 16.001 -9.596 1.00 66.00 197 ARG A CA 1
ATOM 1498 C C . ARG A 1 197 ? 11.522 16.381 -8.381 1.00 66.00 197 ARG A C 1
ATOM 1500 O O . ARG A 1 197 ? 10.664 17.245 -8.506 1.00 66.00 197 ARG A O 1
ATOM 1507 N N . ASN A 1 198 ? 11.764 15.772 -7.212 1.00 56.00 198 ASN A N 1
ATOM 1508 C CA . ASN A 1 198 ? 10.908 15.875 -6.020 1.00 56.00 198 ASN A CA 1
ATOM 1509 C C . ASN A 1 198 ? 9.431 15.526 -6.314 1.00 56.00 198 ASN A C 1
ATOM 1511 O O . ASN A 1 198 ? 8.520 15.907 -5.576 1.00 56.00 198 ASN A O 1
ATOM 1515 N N . ASP A 1 199 ? 9.207 14.789 -7.403 1.00 50.62 199 ASP A N 1
ATOM 1516 C CA . ASP A 1 199 ? 7.907 14.303 -7.820 1.00 50.62 199 ASP A CA 1
ATOM 1517 C C . ASP A 1 199 ? 7.647 13.019 -7.032 1.00 50.62 199 ASP A C 1
ATOM 1519 O O . ASP A 1 199 ? 8.161 11.953 -7.361 1.00 50.62 199 ASP A O 1
ATOM 1523 N N . ALA A 1 200 ? 6.812 13.096 -5.994 1.00 42.38 200 ALA A N 1
ATOM 1524 C CA . ALA A 1 200 ? 6.273 11.921 -5.295 1.00 42.38 200 ALA A CA 1
ATOM 1525 C C . ALA A 1 200 ? 5.223 11.170 -6.145 1.00 42.38 200 ALA A C 1
ATOM 1527 O O . ALA A 1 200 ? 4.303 10.542 -5.622 1.00 42.38 200 ALA A O 1
ATOM 1528 N N . PHE A 1 201 ? 5.325 11.283 -7.468 1.00 36.41 201 PHE A N 1
ATOM 1529 C CA . PHE A 1 201 ? 4.462 10.610 -8.411 1.00 36.41 201 PHE A CA 1
ATOM 1530 C C . PHE A 1 201 ? 5.206 9.397 -8.934 1.00 36.41 201 PHE A C 1
ATOM 1532 O O . PHE A 1 201 ? 6.215 9.516 -9.629 1.00 36.41 201 PHE A O 1
ATOM 1539 N N . VAL A 1 202 ? 4.656 8.219 -8.655 1.00 37.28 202 VAL A N 1
ATOM 1540 C CA . VAL A 1 202 ? 4.899 7.072 -9.519 1.00 37.28 202 VAL A CA 1
ATOM 1541 C C . VAL A 1 202 ? 4.350 7.466 -10.891 1.00 37.28 202 VAL A C 1
ATOM 1543 O O . VAL A 1 202 ? 3.139 7.475 -11.108 1.00 37.28 202 VAL A O 1
ATOM 1546 N N . GLN A 1 203 ? 5.229 7.881 -11.803 1.00 30.98 203 GLN A N 1
ATOM 1547 C CA . GLN A 1 203 ? 4.910 7.832 -13.224 1.00 30.98 203 GLN A CA 1
ATOM 1548 C C . GLN A 1 203 ? 4.870 6.341 -13.580 1.00 30.98 203 GLN A C 1
ATOM 1550 O O . GLN A 1 203 ? 5.904 5.670 -13.579 1.00 30.98 203 GLN A O 1
ATOM 1555 N N . LEU A 1 204 ? 3.646 5.826 -13.708 1.00 36.22 204 LEU A N 1
ATOM 1556 C CA . LEU A 1 204 ? 3.319 4.456 -14.111 1.00 36.22 204 LEU A CA 1
ATOM 1557 C C . LEU A 1 204 ? 3.338 4.309 -15.637 1.00 36.22 204 LEU A C 1
ATOM 1559 O O . LEU A 1 204 ? 2.982 5.282 -16.329 1.00 36.22 204 LEU A O 1
#

Sequence (204 aa):
MATTDLKKAKRYPIASKDDNKQLIVGAAIGTREVDKTRLALLAQYGVDVVVLDFSQGNSIYQIEIIKHIKSKYPNLQIIGGNVVTTNQTKNFIDSGVDAMRVGMGCGSIFITGEVMAVGRQQCTVYKVASYARKFGVPIIADDGIASIGHISKALSLDSHMWSLLAGTSEAPGEYFFSDEVRLKIYRDIGSIEAMVRNDAFVQL

pLDDT: mean 89.27, std 11.65, range [30.98, 98.0]

Solvent-accessible surface area (backbone atoms only — not comparable to full-atom values): 11517 Å² total; per-residue (Å²): 138,56,76,64,55,58,52,46,48,70,74,44,75,85,61,67,50,49,96,86,71,44,72,69,43,73,47,76,40,61,59,51,81,70,35,57,59,54,48,52,54,43,53,74,73,63,49,49,33,39,34,41,62,42,76,69,26,83,43,70,50,44,46,49,49,46,43,50,41,54,71,76,38,70,83,52,41,37,32,40,24,16,38,82,42,54,71,46,49,49,58,42,55,75,42,66,48,59,27,36,36,30,38,28,41,40,34,97,76,48,57,46,30,75,78,68,72,48,62,48,66,59,80,48,47,38,58,37,27,64,55,32,54,80,72,72,36,52,35,31,43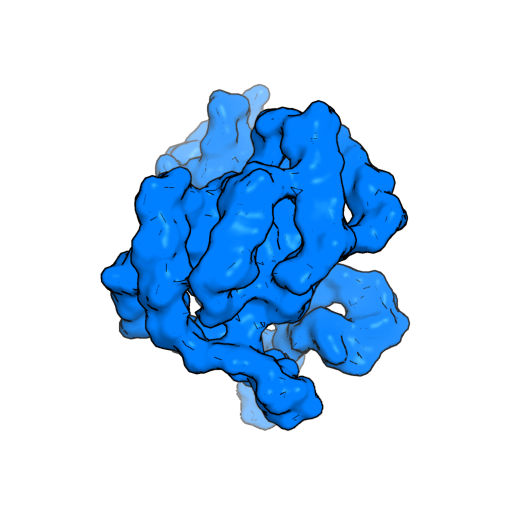,36,51,67,51,84,48,72,70,44,50,56,50,39,48,75,39,58,24,42,84,56,78,82,57,61,63,44,89,85,26,51,82,66,78,48,73,57,96,90,40,82,42,46,63,70,61,45,75,88,34,70,69,32,58,72,67,68,49,92,59,74,43,32

Mean predicted aligned error: 5.41 Å